Protein AF-A0A845FM90-F1 (afdb_monomer)

Solvent-accessible surface area (backbone atoms only — not comparable to full-atom values): 16812 Å² total; per-residue (Å²): 136,86,80,82,78,51,73,69,57,53,51,55,53,51,56,54,51,55,69,66,65,76,74,72,81,74,82,78,76,82,83,81,84,78,81,92,78,88,85,82,91,75,97,74,80,83,82,80,84,77,82,78,76,82,80,79,79,78,80,82,83,70,91,74,82,87,82,85,84,80,86,84,86,78,86,89,83,80,86,82,85,88,81,86,79,87,79,88,82,79,94,80,88,83,80,91,79,91,80,79,95,75,87,81,81,83,74,81,79,72,80,72,72,82,74,67,76,79,58,78,72,67,52,51,44,70,52,45,53,29,40,36,34,33,52,27,82,40,71,66,59,45,49,55,53,40,45,73,73,72,40,43,73,78,47,64,59,49,44,80,76,34,68,66,52,36,47,26,54,53,38,37,36,79,71,67,48,68,60,58,56,96,75,20,36,67,41,38,33,37,30,46,33,72,65,27,30,72,61,53,41,69,40,89,50,31,45,34,39,35,29,43,68,53,49,50,55,54,49,62,69,47,67,82,49,59,73,65,62,32,54,53,50,28,35,57,54,47,73,74,51,64,62,56,81,74,71,79,76,73,75,74,86,129

Structure (mmCIF, N/CA/C/O backbone):
data_AF-A0A845FM90-F1
#
_entry.id   AF-A0A845FM90-F1
#
loop_
_atom_site.group_PDB
_atom_site.id
_atom_site.type_symbol
_atom_site.label_atom_id
_atom_site.label_alt_id
_atom_site.label_comp_id
_atom_site.label_asym_id
_atom_site.label_entity_id
_atom_site.label_seq_id
_atom_site.pdbx_PDB_ins_code
_atom_site.Cartn_x
_atom_site.Cartn_y
_atom_site.Cartn_z
_atom_site.occupancy
_atom_site.B_iso_or_equiv
_atom_site.auth_seq_id
_atom_site.auth_comp_id
_atom_site.auth_asym_id
_atom_site.auth_atom_id
_atom_site.pdbx_PDB_model_num
ATOM 1 N N . MET A 1 1 ? -8.559 40.260 -22.691 1.00 55.31 1 MET A N 1
ATOM 2 C CA . MET A 1 1 ? -9.208 39.611 -23.849 1.00 55.31 1 MET A CA 1
ATOM 3 C C . MET A 1 1 ? -9.866 38.334 -23.362 1.00 55.31 1 MET A C 1
ATOM 5 O O . MET A 1 1 ? -9.159 37.377 -23.071 1.00 55.31 1 MET A O 1
ATOM 9 N N . SER A 1 2 ? -11.185 38.345 -23.186 1.00 66.69 2 SER A N 1
ATOM 10 C CA . SER A 1 2 ? -11.939 37.166 -22.747 1.00 66.69 2 SER A CA 1
ATOM 11 C C . SER A 1 2 ? -12.183 36.267 -23.955 1.00 66.69 2 SER A C 1
ATOM 13 O O . SER A 1 2 ? -12.758 36.715 -24.945 1.00 66.69 2 SER A O 1
ATOM 15 N N . LYS A 1 3 ? -11.692 35.027 -23.915 1.00 81.12 3 LYS A N 1
ATOM 16 C CA . LYS A 1 3 ? -12.009 34.031 -24.942 1.00 81.12 3 LYS A CA 1
ATOM 17 C C . LYS A 1 3 ? -13.413 33.504 -24.662 1.00 81.12 3 LYS A C 1
ATOM 19 O O . LYS A 1 3 ? -13.667 33.017 -23.565 1.00 81.12 3 LYS A O 1
ATOM 24 N N . ASN A 1 4 ? -14.306 33.625 -25.639 1.00 87.56 4 ASN A N 1
ATOM 25 C CA . ASN A 1 4 ? -15.617 32.994 -25.565 1.00 87.56 4 ASN A CA 1
ATOM 26 C C . ASN A 1 4 ? -15.433 31.478 -25.679 1.00 87.56 4 ASN A C 1
ATOM 28 O O . ASN A 1 4 ? -14.754 31.010 -26.594 1.00 87.56 4 ASN A O 1
ATOM 32 N N . LEU A 1 5 ? -16.007 30.743 -24.728 1.00 93.00 5 LEU A N 1
ATOM 33 C CA . LEU A 1 5 ? -16.016 29.283 -24.731 1.00 93.00 5 LEU A CA 1
ATOM 34 C C . LEU A 1 5 ? -16.856 28.770 -25.903 1.00 93.00 5 LEU A C 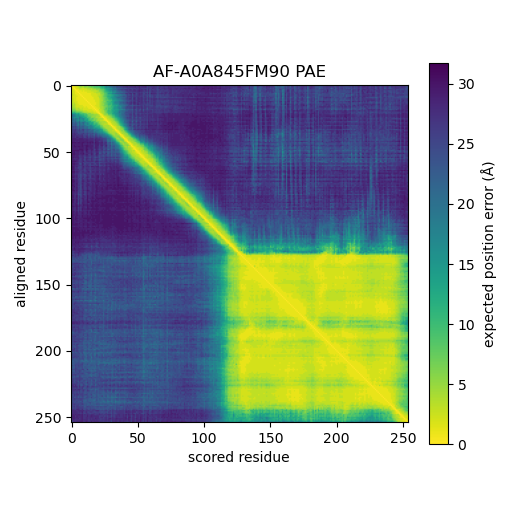1
ATOM 36 O O . LEU A 1 5 ? -17.867 29.368 -26.278 1.00 93.00 5 LEU A O 1
ATOM 40 N N . SER A 1 6 ? -16.430 27.651 -26.474 1.00 94.38 6 SER A N 1
ATOM 41 C CA . SER A 1 6 ? -17.192 26.934 -27.492 1.00 94.38 6 SER A CA 1
ATOM 42 C C . SER A 1 6 ? -18.411 26.231 -26.881 1.00 94.38 6 SER A C 1
ATOM 44 O O . SER A 1 6 ? -18.421 25.865 -25.705 1.00 94.38 6 SER A O 1
ATOM 46 N N . GLN A 1 7 ? -19.443 25.983 -27.693 1.00 91.88 7 GLN A N 1
ATOM 47 C CA . GLN A 1 7 ? -20.661 25.289 -27.250 1.00 91.88 7 GLN A CA 1
ATOM 48 C C .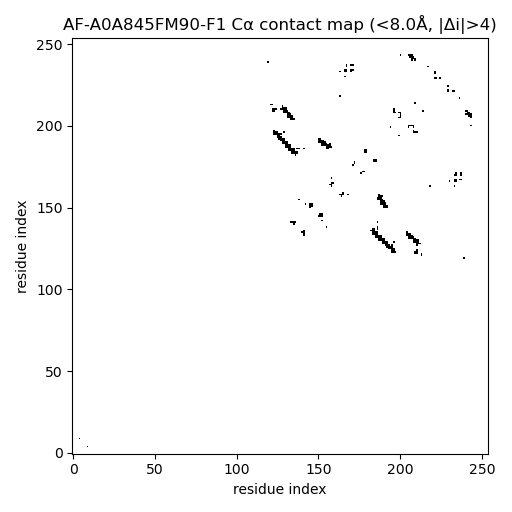 GLN A 1 7 ? -20.366 23.890 -26.674 1.00 91.88 7 GLN A C 1
ATOM 50 O O . GLN A 1 7 ? -21.030 23.445 -25.741 1.00 91.88 7 GLN A O 1
ATOM 55 N N . SER A 1 8 ? -19.343 23.208 -27.198 1.00 89.62 8 SER A N 1
ATOM 56 C CA . SER A 1 8 ? -18.878 21.918 -26.680 1.00 89.62 8 SER A CA 1
ATOM 57 C C . SER A 1 8 ? -18.283 22.025 -25.277 1.00 89.62 8 SER A C 1
ATOM 59 O O . SER A 1 8 ? -18.546 21.164 -24.446 1.00 89.62 8 SER A O 1
ATOM 61 N N . GLU A 1 9 ? -17.524 23.084 -24.985 1.00 92.38 9 GLU A N 1
ATOM 62 C CA . GLU A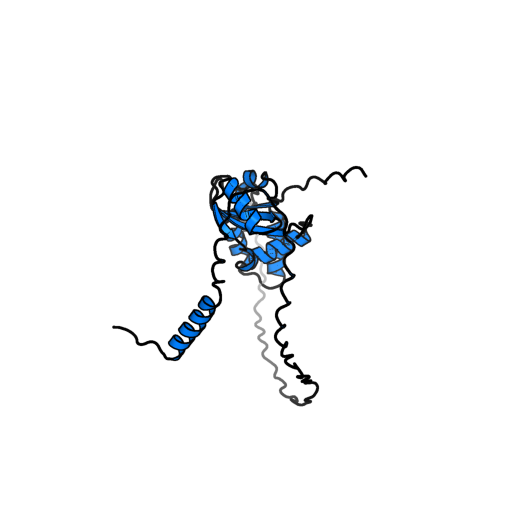 1 9 ? -16.959 23.303 -23.647 1.00 92.38 9 GLU A CA 1
ATOM 63 C C . GLU A 1 9 ? -18.054 23.651 -22.634 1.00 92.38 9 GLU A C 1
ATOM 65 O O . GLU A 1 9 ? -18.014 23.171 -21.503 1.00 92.38 9 GLU A O 1
ATOM 70 N N . LEU A 1 10 ? -19.073 24.410 -23.052 1.00 94.44 10 LEU A N 1
ATOM 71 C CA . LEU A 1 10 ? -20.242 24.687 -22.213 1.00 94.44 10 LEU A CA 1
ATOM 72 C C . LEU A 1 10 ? -21.012 23.408 -21.857 1.00 94.44 10 LEU A C 1
ATOM 74 O O . LEU A 1 10 ? -21.367 23.225 -20.695 1.00 94.44 10 LEU A O 1
ATOM 78 N N . ASN A 1 11 ? -21.206 22.490 -22.809 1.00 89.69 11 ASN A N 1
ATOM 79 C CA . ASN A 1 11 ? -21.887 21.221 -22.534 1.00 89.69 11 ASN A CA 1
ATOM 80 C C . ASN A 1 11 ? -21.096 20.324 -21.568 1.00 89.69 11 ASN A C 1
ATOM 82 O O . ASN A 1 11 ? -21.686 19.747 -20.660 1.00 89.69 11 ASN A O 1
ATOM 86 N N . VAL A 1 12 ? -19.767 20.252 -21.702 1.00 90.75 12 VAL A N 1
ATOM 87 C CA . VAL A 1 12 ? -18.920 19.476 -20.775 1.00 90.75 12 VAL A CA 1
ATOM 88 C C . VAL A 1 12 ? -18.964 20.060 -19.361 1.00 90.75 12 VAL A C 1
ATOM 90 O O . VAL A 1 12 ? -18.966 19.319 -18.378 1.00 90.75 12 VAL A O 1
ATOM 93 N N . LEU A 1 13 ? -19.021 21.386 -19.227 1.00 92.88 13 LEU A N 1
ATOM 94 C CA . LEU A 1 13 ? -19.172 22.025 -17.919 1.00 92.88 13 LEU A CA 1
ATOM 95 C C . LEU A 1 13 ? -20.550 21.746 -17.302 1.00 92.88 13 LEU A C 1
ATOM 97 O O . LEU A 1 13 ? -20.625 21.506 -16.099 1.00 92.88 13 LEU A O 1
ATOM 101 N N . GLN A 1 14 ? -21.612 21.710 -18.112 1.00 90.38 14 GLN A N 1
ATOM 102 C CA . GLN A 1 14 ? -22.970 21.384 -17.664 1.00 90.38 14 GLN A CA 1
ATOM 103 C C . GLN A 1 14 ? -23.076 19.934 -17.159 1.00 90.38 14 GLN A C 1
ATOM 105 O O . GLN A 1 14 ? -23.593 19.705 -16.067 1.00 90.38 14 GLN A O 1
ATOM 110 N N . GLU A 1 15 ? -22.537 18.963 -17.906 1.00 88.25 15 GLU A N 1
ATOM 111 C CA . GLU A 1 15 ? -22.569 17.543 -17.520 1.00 88.25 15 GLU A CA 1
ATOM 112 C C . GLU A 1 15 ? -21.778 17.270 -16.234 1.00 88.25 15 GLU A C 1
ATOM 114 O O . GLU A 1 15 ? -22.208 16.483 -15.390 1.00 88.25 15 GLU A O 1
ATOM 119 N N . ASN A 1 16 ? -20.650 17.960 -16.038 1.00 85.50 16 ASN A N 1
ATOM 120 C CA . ASN A 1 16 ? -19.904 17.861 -14.787 1.00 85.50 16 ASN A CA 1
ATOM 121 C C . ASN A 1 16 ? -20.679 18.471 -13.613 1.00 85.50 16 ASN A C 1
ATOM 123 O O . ASN A 1 16 ? -20.635 17.918 -12.518 1.00 85.50 16 ASN A O 1
ATOM 127 N N . LEU A 1 17 ? -21.413 19.570 -13.823 1.00 86.31 17 LEU A N 1
ATOM 128 C CA . LEU A 1 17 ? -22.204 20.198 -12.763 1.00 86.31 17 LEU A CA 1
ATOM 129 C C . LEU A 1 17 ? -23.324 19.273 -12.253 1.00 86.31 17 LEU A C 1
ATOM 131 O O . LEU A 1 17 ? -23.535 19.176 -11.043 1.00 86.31 17 LEU A O 1
ATOM 135 N N . ASP A 1 18 ? -23.994 18.553 -13.157 1.00 76.31 18 ASP A N 1
ATOM 136 C CA . ASP A 1 18 ? -25.041 17.587 -12.796 1.00 76.31 18 ASP A CA 1
ATOM 137 C C . ASP A 1 18 ? -24.483 16.356 -12.068 1.00 76.31 18 ASP A C 1
ATOM 139 O O . ASP A 1 18 ? -25.140 15.801 -11.184 1.00 76.31 18 ASP A O 1
ATOM 143 N N . LEU A 1 19 ? -23.237 15.965 -12.357 1.00 78.25 19 LEU A N 1
ATOM 144 C CA . LEU A 1 19 ? -22.571 14.873 -11.646 1.00 78.25 19 LEU A CA 1
ATOM 145 C C . LEU A 1 19 ? -22.312 15.200 -10.164 1.00 78.25 19 LEU A C 1
ATOM 147 O O . LEU A 1 19 ? -22.296 14.293 -9.331 1.00 78.25 19 LEU A O 1
ATOM 151 N N . PHE A 1 20 ? -22.136 16.483 -9.824 1.00 71.06 20 PHE A N 1
ATOM 152 C CA . PHE A 1 20 ? -21.918 16.940 -8.446 1.00 71.06 20 PHE A CA 1
ATOM 153 C C . PHE A 1 20 ? -23.203 17.380 -7.724 1.00 71.06 20 PHE A C 1
ATOM 155 O O . PHE A 1 20 ? -23.193 17.475 -6.497 1.00 71.06 20 PHE A O 1
ATOM 162 N N . SER A 1 21 ? -24.317 17.610 -8.430 1.00 62.84 21 SER A N 1
ATOM 163 C CA . SER A 1 21 ? -25.588 18.023 -7.806 1.00 62.84 21 SER A CA 1
ATOM 164 C C . SER A 1 21 ? -26.428 16.849 -7.275 1.00 62.84 21 SER A C 1
ATOM 166 O O . SER A 1 21 ? -27.296 17.040 -6.423 1.00 62.84 21 SER A O 1
ATOM 168 N N . ALA A 1 22 ? -26.144 15.617 -7.710 1.00 57.94 22 ALA A N 1
ATOM 169 C CA . ALA A 1 22 ? -26.959 14.439 -7.403 1.00 57.94 22 ALA A CA 1
ATOM 170 C C . ALA A 1 22 ? -26.746 13.812 -6.005 1.00 57.94 22 ALA A C 1
ATOM 172 O O . ALA A 1 22 ? -27.374 12.798 -5.697 1.00 57.94 22 ALA A O 1
ATOM 173 N N . ALA A 1 23 ? -25.891 14.367 -5.139 1.00 56.03 23 ALA A N 1
ATOM 174 C CA . ALA A 1 23 ? -25.538 13.721 -3.870 1.00 56.03 23 ALA A CA 1
ATOM 175 C C . ALA A 1 23 ? -25.447 14.688 -2.679 1.00 56.03 23 ALA A C 1
ATOM 177 O O . ALA A 1 23 ? -24.414 14.797 -2.025 1.00 56.03 23 ALA A O 1
ATOM 178 N N . ALA A 1 24 ? -26.560 15.333 -2.338 1.00 52.59 24 ALA A N 1
ATOM 179 C CA . ALA A 1 24 ? -26.796 15.772 -0.967 1.00 52.59 24 ALA A CA 1
ATOM 180 C C . ALA A 1 24 ? -28.066 15.074 -0.451 1.00 52.59 24 ALA A C 1
ATOM 182 O O . ALA A 1 24 ? -29.173 15.528 -0.752 1.00 52.59 24 ALA A O 1
ATOM 183 N N . PRO A 1 25 ? -27.960 13.943 0.277 1.00 59.53 25 PRO A N 1
ATOM 184 C CA . PRO A 1 25 ? -29.097 13.444 1.037 1.00 59.53 25 PRO A CA 1
ATOM 185 C C . PRO A 1 25 ? -29.533 14.544 2.008 1.00 59.53 25 PRO A C 1
ATOM 187 O O . PRO A 1 25 ? -28.712 15.100 2.739 1.00 59.53 25 PRO A O 1
ATOM 190 N N . ALA A 1 26 ? -30.819 14.893 1.959 1.00 64.88 26 ALA A N 1
ATOM 191 C CA . ALA A 1 26 ? -31.411 15.903 2.822 1.00 64.88 26 ALA A CA 1
ATOM 192 C C . ALA A 1 26 ? -31.034 15.631 4.293 1.00 64.88 26 ALA A C 1
ATOM 194 O O . ALA A 1 26 ? -31.125 14.477 4.726 1.00 64.88 26 ALA A O 1
ATOM 195 N N . PRO A 1 27 ? -30.611 16.650 5.065 1.00 59.31 27 PRO A N 1
ATOM 196 C CA . PRO A 1 27 ? -30.295 16.465 6.472 1.00 59.31 27 PRO A CA 1
ATOM 197 C C . PRO A 1 27 ? -31.545 15.957 7.194 1.00 59.31 27 PRO A C 1
ATOM 199 O O . PRO A 1 27 ? -32.598 16.597 7.171 1.00 59.31 27 PRO A O 1
ATOM 202 N N . ALA A 1 28 ? -31.428 14.775 7.799 1.00 59.84 28 ALA A N 1
ATOM 203 C CA . ALA A 1 28 ? -32.447 14.237 8.681 1.00 59.84 28 ALA A CA 1
ATOM 204 C C . ALA A 1 28 ? -32.695 15.247 9.810 1.00 59.84 28 ALA A C 1
ATOM 206 O O . ALA A 1 28 ? -31.757 15.717 10.458 1.00 59.84 28 ALA A O 1
ATOM 207 N N . ALA A 1 29 ? -33.962 15.613 9.988 1.00 64.25 29 ALA A N 1
ATOM 208 C CA . ALA A 1 29 ? -34.402 16.526 11.028 1.00 64.25 29 ALA A CA 1
ATOM 209 C C . ALA A 1 29 ? -33.958 16.021 12.418 1.00 64.25 29 ALA A C 1
ATOM 211 O O . ALA A 1 29 ? -34.007 14.814 12.662 1.00 64.25 29 ALA A O 1
ATOM 212 N N . PRO A 1 30 ? -33.538 16.911 13.333 1.00 59.53 30 PRO A N 1
ATOM 213 C CA . PRO A 1 30 ? -33.128 16.514 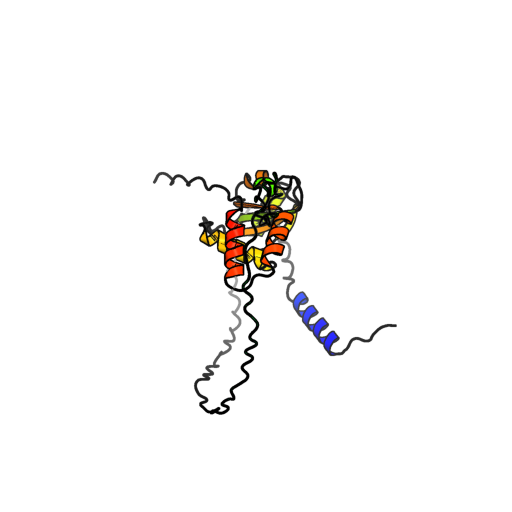14.672 1.00 59.53 30 PRO A CA 1
ATOM 214 C C . PRO A 1 30 ? -34.333 15.995 15.471 1.00 59.53 30 PRO A C 1
ATOM 216 O O . PRO A 1 30 ? -35.286 16.732 15.725 1.00 59.53 30 PRO A O 1
ATOM 219 N N . GLU A 1 31 ? -34.273 14.727 15.886 1.00 56.56 31 GLU A N 1
ATOM 220 C CA . GLU A 1 31 ? -35.161 14.157 16.901 1.00 56.56 31 GLU A CA 1
ATOM 221 C C . GLU A 1 31 ? -34.963 14.909 18.224 1.00 56.56 31 GLU A C 1
ATOM 223 O O . GLU A 1 31 ? -33.933 14.806 18.893 1.00 56.56 31 GLU A O 1
ATOM 228 N N . GLN A 1 32 ? -35.969 15.698 18.594 1.00 52.41 32 GLN A N 1
ATOM 229 C CA . GLN A 1 32 ? -36.075 16.307 19.912 1.00 52.41 32 GLN A CA 1
ATOM 230 C C . GLN A 1 32 ? -36.346 15.211 20.947 1.00 52.41 32 GLN A C 1
ATOM 232 O O . GLN A 1 32 ? -37.419 14.611 20.985 1.00 52.41 32 GLN A O 1
ATOM 237 N N . LYS A 1 33 ? -35.354 14.965 21.803 1.00 53.75 33 LYS A N 1
ATOM 238 C CA . LYS A 1 33 ? -35.453 14.091 22.972 1.00 53.75 33 LYS A CA 1
ATOM 239 C C . LYS A 1 33 ? -36.255 14.814 24.062 1.00 53.75 33 LYS A C 1
ATOM 241 O O . LYS A 1 33 ? -35.755 15.760 24.667 1.00 53.75 33 LYS A O 1
ATOM 246 N N . ALA A 1 34 ? -37.501 14.398 24.281 1.00 52.34 34 ALA A N 1
ATOM 247 C CA . ALA A 1 34 ? -38.313 14.848 25.411 1.00 52.34 34 ALA A CA 1
ATOM 248 C C . ALA A 1 34 ? -37.888 14.122 26.709 1.00 52.34 34 ALA A C 1
ATOM 250 O O . ALA A 1 34 ? -37.490 12.956 26.635 1.00 52.34 34 ALA A O 1
ATOM 251 N N . PRO A 1 35 ? -37.939 14.786 27.880 1.00 61.62 35 PRO A N 1
ATOM 252 C CA . PRO A 1 35 ? -37.604 14.183 29.165 1.00 61.62 35 PRO A CA 1
ATOM 253 C C . PRO A 1 35 ? -38.768 13.372 29.750 1.00 61.62 35 PRO A C 1
ATOM 255 O O . PRO A 1 35 ? -39.940 13.673 29.525 1.00 61.62 35 PRO A O 1
ATOM 258 N N . ASP A 1 36 ? -38.396 12.361 30.533 1.00 58.69 36 ASP A N 1
ATOM 259 C CA . ASP A 1 36 ? -39.267 11.435 31.248 1.00 58.69 36 ASP A CA 1
ATOM 260 C C . ASP A 1 36 ? -40.344 12.136 32.085 1.00 58.69 36 ASP A C 1
ATOM 262 O O . ASP A 1 36 ? -40.067 13.010 32.909 1.00 58.69 36 ASP A O 1
ATOM 266 N N . THR A 1 37 ? -41.591 11.687 31.953 1.00 44.84 37 THR A N 1
ATOM 267 C CA . THR A 1 37 ? -42.568 11.788 33.041 1.00 44.84 37 THR A CA 1
ATOM 268 C C . THR A 1 37 ? -43.516 10.600 32.991 1.00 44.84 37 THR A C 1
ATOM 270 O O . THR A 1 37 ? -44.035 10.220 31.945 1.00 44.84 37 THR A O 1
ATOM 273 N N . ALA A 1 38 ? -43.667 9.974 34.151 1.00 47.75 38 ALA A N 1
ATOM 274 C CA . ALA A 1 38 ? -44.421 8.759 34.370 1.00 47.75 38 ALA A CA 1
ATOM 275 C C . ALA A 1 38 ? -45.943 8.952 34.251 1.00 47.75 38 ALA A C 1
ATOM 277 O O . ALA A 1 38 ? -46.468 10.035 34.497 1.00 47.75 38 ALA A O 1
ATOM 278 N N . ALA A 1 39 ? -46.599 7.802 34.061 1.00 48.94 39 ALA A N 1
ATOM 279 C CA . ALA A 1 39 ? -47.966 7.446 34.443 1.00 48.94 39 ALA A CA 1
ATOM 280 C C . ALA A 1 39 ? -49.045 7.391 33.346 1.00 48.94 39 ALA A C 1
ATOM 282 O O . ALA A 1 39 ? -49.203 8.274 32.516 1.00 48.94 39 ALA A O 1
ATOM 283 N N . ALA A 1 40 ? -49.853 6.340 33.522 1.00 44.56 40 ALA A N 1
ATOM 284 C CA . ALA A 1 40 ? -51.219 6.123 33.061 1.00 44.56 40 ALA A CA 1
ATOM 285 C C . ALA A 1 40 ? -51.438 5.584 31.636 1.00 44.56 40 ALA A C 1
ATOM 287 O O . ALA A 1 40 ? -51.231 6.228 30.616 1.00 44.56 40 ALA A O 1
ATOM 288 N N . ALA A 1 41 ? -51.932 4.346 31.651 1.00 53.19 41 ALA A N 1
ATOM 289 C CA . ALA A 1 41 ? -52.630 3.624 30.607 1.00 53.19 41 ALA A CA 1
ATOM 290 C C . ALA A 1 41 ? -53.583 4.475 29.756 1.00 53.19 41 ALA A C 1
ATOM 292 O O . ALA A 1 41 ? -54.478 5.105 30.304 1.00 53.19 41 ALA A O 1
ATOM 293 N N . GLU A 1 42 ? -53.519 4.301 28.435 1.00 44.94 42 GLU A N 1
ATOM 294 C CA . GLU A 1 42 ? -54.722 4.199 27.608 1.00 44.94 42 GLU A CA 1
ATOM 295 C C . GLU A 1 42 ? -54.406 3.480 26.289 1.00 44.94 42 GLU A C 1
ATOM 297 O O . GLU A 1 42 ? -53.431 3.774 25.599 1.00 44.94 42 GLU A O 1
ATOM 302 N N . ARG A 1 43 ? -55.227 2.478 25.959 1.00 54.38 43 ARG A N 1
ATOM 303 C CA . ARG A 1 43 ? -55.237 1.799 24.661 1.00 54.38 43 ARG A CA 1
ATOM 304 C C . ARG A 1 43 ? -55.653 2.811 23.592 1.00 54.38 43 ARG A C 1
ATOM 306 O O . ARG A 1 43 ? -56.816 3.194 23.559 1.00 54.38 43 ARG A O 1
ATOM 313 N N . ALA A 1 44 ? -54.753 3.154 22.678 1.00 46.72 44 ALA A N 1
ATOM 314 C CA . ALA A 1 44 ? -55.090 3.890 21.464 1.00 46.72 44 ALA A CA 1
ATOM 315 C C . ALA A 1 44 ? -54.608 3.131 20.221 1.00 46.72 44 ALA A C 1
ATOM 317 O O . ALA A 1 44 ? -53.589 2.443 20.232 1.00 46.72 44 ALA A O 1
ATOM 318 N N . ALA A 1 45 ? -55.440 3.208 19.189 1.00 55.97 45 ALA A N 1
ATOM 319 C CA . ALA A 1 45 ? -55.518 2.325 18.041 1.00 55.97 45 ALA A CA 1
ATOM 320 C C . ALA A 1 45 ? -54.259 2.281 17.160 1.00 55.97 45 ALA A C 1
ATOM 322 O O . ALA A 1 45 ? -53.538 3.262 16.992 1.00 55.97 45 ALA A O 1
ATOM 323 N N . ALA A 1 46 ? -54.056 1.109 16.554 1.00 61.16 46 ALA A N 1
ATOM 324 C CA . ALA A 1 46 ? -53.032 0.848 15.557 1.00 61.16 46 ALA A CA 1
ATOM 325 C C . ALA A 1 46 ? -53.163 1.809 14.356 1.00 61.16 46 ALA A C 1
ATOM 327 O O . ALA A 1 46 ? -54.260 1.936 13.806 1.00 61.16 46 ALA A O 1
ATOM 328 N N . PRO A 1 47 ? -52.074 2.463 13.916 1.00 59.84 47 PRO A N 1
ATOM 329 C CA . PRO A 1 47 ? -52.101 3.289 12.718 1.00 59.84 47 PRO A CA 1
ATOM 330 C C . PRO A 1 47 ? -52.213 2.414 11.463 1.00 59.84 47 PRO A C 1
ATOM 332 O O . PRO A 1 47 ? -51.462 1.453 11.280 1.00 59.84 47 PRO A O 1
ATOM 335 N N . GLU A 1 48 ? -53.163 2.767 10.598 1.00 63.28 48 GLU A N 1
ATOM 336 C CA . GLU A 1 48 ? -53.412 2.103 9.320 1.00 63.28 48 GLU A CA 1
ATOM 337 C C . GLU A 1 48 ? -52.153 2.061 8.429 1.00 63.28 48 GLU A C 1
ATOM 339 O O . GLU A 1 48 ? -51.420 3.053 8.310 1.00 63.28 48 GLU A O 1
ATOM 344 N N . PRO A 1 49 ? -51.895 0.928 7.750 1.00 65.50 49 PRO A N 1
ATOM 345 C CA . PRO A 1 49 ? -50.789 0.809 6.814 1.00 65.50 49 PRO A CA 1
ATOM 346 C C . PRO A 1 49 ? -51.035 1.682 5.577 1.00 65.50 49 PRO A C 1
ATOM 348 O O . PRO A 1 49 ? -51.992 1.489 4.828 1.00 65.50 49 PRO A O 1
ATOM 351 N N . LYS A 1 50 ? -50.122 2.627 5.326 1.00 70.94 50 LYS A N 1
ATOM 352 C CA . LYS A 1 50 ? -50.124 3.460 4.115 1.00 70.94 50 LYS A CA 1
ATOM 353 C C . LYS A 1 50 ? -50.102 2.581 2.848 1.00 70.94 50 LYS A C 1
ATOM 355 O O . LYS A 1 50 ? -49.302 1.641 2.781 1.00 70.94 50 LYS A O 1
ATOM 360 N N . PRO A 1 51 ? -50.903 2.902 1.814 1.00 64.00 51 PRO A N 1
ATOM 361 C CA . PRO A 1 51 ? -50.939 2.140 0.573 1.00 64.00 51 PRO A CA 1
ATOM 362 C C . PRO A 1 51 ? -49.588 2.212 -0.148 1.00 64.00 51 PRO A C 1
ATOM 364 O O . PRO A 1 51 ? -49.083 3.287 -0.485 1.00 64.00 51 PRO A O 1
ATOM 367 N N . ARG A 1 52 ? -48.993 1.037 -0.380 1.00 58.66 52 ARG A N 1
ATOM 368 C CA . ARG A 1 52 ? -47.784 0.875 -1.193 1.00 58.66 52 ARG A CA 1
ATOM 369 C C . ARG A 1 52 ? -48.081 1.351 -2.613 1.00 58.66 52 ARG A C 1
ATOM 371 O O . ARG A 1 52 ? -48.998 0.852 -3.260 1.00 58.66 52 ARG A O 1
ATOM 378 N N . ARG A 1 53 ? -47.293 2.313 -3.099 1.00 63.69 53 ARG A N 1
ATOM 379 C CA . ARG A 1 53 ? -47.331 2.734 -4.504 1.00 63.69 53 ARG A CA 1
ATOM 380 C C . ARG A 1 53 ? -47.015 1.534 -5.410 1.00 63.69 53 ARG A C 1
ATOM 382 O O . ARG A 1 53 ? -46.123 0.754 -5.068 1.00 63.69 53 ARG A O 1
ATOM 389 N N . PRO A 1 54 ? -47.710 1.386 -6.549 1.00 58.50 54 PRO A N 1
ATOM 390 C CA . PRO A 1 54 ? -47.458 0.299 -7.482 1.00 58.50 54 PRO A CA 1
ATOM 391 C C . PRO A 1 54 ? -46.033 0.400 -8.031 1.00 58.50 54 PRO A C 1
ATOM 393 O O . PRO A 1 54 ? -45.616 1.428 -8.565 1.00 58.50 54 PRO A O 1
ATOM 396 N N . ILE A 1 55 ? -45.285 -0.691 -7.877 1.00 64.19 55 ILE A N 1
ATOM 397 C CA . ILE A 1 55 ? -44.001 -0.900 -8.536 1.00 64.19 55 ILE A CA 1
ATOM 398 C C . ILE A 1 55 ? -44.304 -1.029 -10.029 1.00 64.19 55 ILE A C 1
ATOM 400 O O . ILE A 1 55 ? -44.861 -2.031 -10.472 1.00 64.19 55 ILE A O 1
ATOM 404 N N . ILE A 1 56 ? -43.955 -0.002 -10.802 1.00 60.53 56 ILE A N 1
ATOM 405 C CA . ILE A 1 56 ? -43.934 -0.081 -12.262 1.00 60.53 56 ILE A CA 1
ATOM 406 C C . ILE A 1 56 ? -42.784 -1.024 -12.620 1.00 60.53 56 ILE A C 1
ATOM 408 O O . ILE A 1 56 ? -41.617 -0.627 -12.651 1.00 60.53 56 ILE A O 1
ATOM 412 N N . GLN A 1 57 ? -43.113 -2.296 -12.847 1.00 51.66 57 GLN A N 1
ATOM 413 C CA . GLN A 1 57 ? -42.219 -3.247 -13.492 1.00 51.66 57 GLN A CA 1
ATOM 414 C C . GLN A 1 57 ? -41.961 -2.740 -14.914 1.00 51.66 57 GLN A C 1
ATOM 416 O O . GLN A 1 57 ? -42.796 -2.867 -15.804 1.00 51.66 57 GLN A O 1
ATOM 421 N N . ARG A 1 58 ? -40.804 -2.107 -15.130 1.00 49.59 58 ARG A N 1
ATOM 422 C CA . ARG A 1 58 ? -40.279 -1.919 -16.482 1.00 49.59 58 ARG A CA 1
ATOM 423 C C . ARG A 1 58 ? -39.789 -3.274 -16.971 1.00 49.59 58 ARG A C 1
ATOM 425 O O . ARG A 1 58 ? -38.695 -3.702 -16.605 1.00 49.59 58 ARG A O 1
ATOM 432 N N . ASP A 1 59 ? -40.608 -3.905 -17.804 1.00 47.31 59 ASP A N 1
ATOM 433 C CA . ASP A 1 59 ? -40.218 -4.994 -18.691 1.00 47.31 59 ASP A CA 1
ATOM 434 C C . ASP A 1 59 ? -38.928 -4.622 -19.430 1.00 47.31 59 ASP A C 1
ATOM 436 O O . ASP A 1 59 ? -38.915 -3.808 -20.355 1.00 47.31 59 ASP A O 1
ATOM 440 N N . LYS A 1 60 ? -37.811 -5.235 -19.031 1.00 53.88 60 LYS A N 1
ATOM 441 C CA . LYS A 1 60 ? -36.598 -5.299 -19.852 1.00 53.88 60 LYS A CA 1
ATOM 442 C C . LYS A 1 60 ? -36.686 -6.516 -20.767 1.00 53.88 60 LYS A C 1
ATOM 444 O O . LYS A 1 60 ? -35.830 -7.395 -20.759 1.00 53.88 60 LYS A O 1
ATOM 449 N N . SER A 1 61 ? -37.709 -6.518 -21.611 1.00 54.75 61 SER A N 1
ATOM 450 C CA . SER A 1 61 ? -37.785 -7.356 -22.801 1.00 54.75 61 SER A CA 1
ATOM 451 C C . SER A 1 61 ? -36.891 -6.745 -23.878 1.00 54.75 61 SER A C 1
ATOM 453 O O . SER A 1 61 ? -37.353 -6.054 -24.781 1.00 54.75 61 SER A O 1
ATOM 455 N N . ARG A 1 62 ? -35.576 -6.965 -23.784 1.00 49.31 62 ARG A N 1
ATOM 456 C CA . ARG A 1 62 ? -34.686 -6.814 -24.944 1.00 49.31 62 ARG A CA 1
ATOM 457 C C . ARG A 1 62 ? -33.664 -7.940 -24.980 1.00 49.31 62 ARG A C 1
ATOM 459 O O . ARG A 1 62 ? -32.462 -7.742 -24.858 1.00 49.31 62 ARG A O 1
ATOM 466 N N . SER A 1 63 ? -34.206 -9.137 -25.187 1.00 53.19 63 SER A N 1
ATOM 467 C CA . SER A 1 63 ? -33.530 -10.221 -25.892 1.00 53.19 63 SER A CA 1
ATOM 468 C C . SER A 1 63 ? -33.191 -9.729 -27.303 1.00 53.19 63 SER A C 1
ATOM 470 O O . SER A 1 63 ? -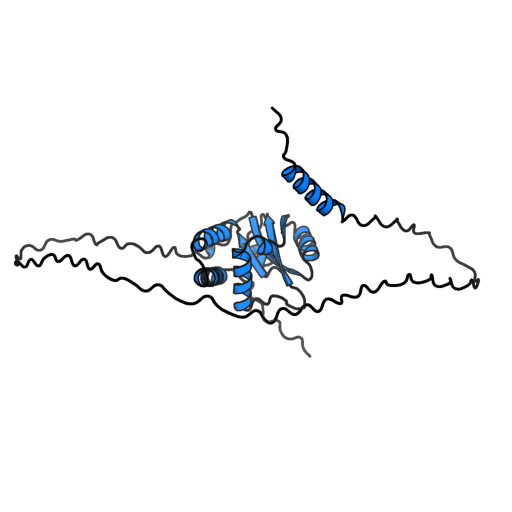34.024 -9.762 -28.206 1.00 53.19 63 SER A O 1
ATOM 472 N N . GLY A 1 64 ? -31.976 -9.217 -27.471 1.00 44.84 64 GLY A N 1
ATOM 473 C CA . GLY A 1 64 ? -31.358 -8.963 -28.765 1.00 44.84 64 GLY A CA 1
ATOM 474 C C . GLY A 1 64 ? -30.138 -9.858 -28.895 1.00 44.84 64 GLY A C 1
ATOM 475 O O . GLY A 1 64 ? -29.063 -9.505 -28.429 1.00 44.84 64 GLY A O 1
ATOM 476 N N . ASN A 1 65 ? -30.333 -11.027 -29.495 1.00 49.81 65 ASN A N 1
ATOM 477 C CA . ASN A 1 65 ? -29.279 -11.891 -30.014 1.00 49.81 65 ASN A CA 1
ATOM 478 C C . ASN A 1 65 ? -28.588 -11.171 -31.190 1.00 49.81 65 ASN A C 1
ATOM 480 O O . ASN A 1 65 ? -29.296 -10.783 -32.120 1.00 49.81 65 ASN A O 1
ATOM 484 N N . PRO 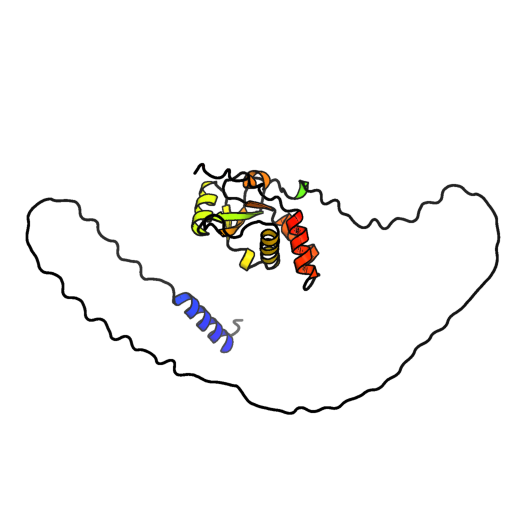A 1 66 ? -27.247 -11.081 -31.246 1.00 52.00 66 PRO A N 1
ATOM 485 C CA . PRO A 1 66 ? -26.555 -10.959 -32.516 1.00 52.00 66 PRO A CA 1
ATOM 486 C C . PRO A 1 66 ? -25.611 -12.153 -32.671 1.00 52.00 66 PRO A C 1
ATOM 488 O O . PRO A 1 66 ? -24.389 -12.038 -32.616 1.00 52.00 66 PRO A O 1
ATOM 491 N N . ARG A 1 67 ? -26.195 -13.336 -32.872 1.00 50.34 67 ARG A N 1
ATOM 492 C CA . ARG A 1 67 ? -25.529 -14.377 -33.652 1.00 50.34 67 ARG A CA 1
ATOM 493 C C . ARG A 1 67 ? -25.985 -14.203 -35.098 1.00 50.34 67 ARG A C 1
ATOM 495 O O . ARG A 1 67 ? -27.182 -14.201 -35.349 1.00 50.34 67 ARG A O 1
ATOM 502 N N . GLN A 1 68 ? -24.999 -14.174 -35.994 1.00 47.03 68 GLN A N 1
ATOM 503 C CA . GLN A 1 68 ? -25.079 -14.304 -37.457 1.00 47.03 68 GLN A CA 1
ATOM 504 C C . GLN A 1 68 ? -25.110 -13.001 -38.276 1.00 47.03 68 GLN A C 1
ATOM 506 O O . GLN A 1 68 ? -26.156 -12.473 -38.627 1.00 47.03 68 GLN A O 1
ATOM 511 N N . ALA A 1 69 ? -23.911 -12.574 -38.677 1.00 48.50 69 ALA A N 1
ATOM 512 C CA . ALA A 1 69 ? -23.597 -12.215 -40.062 1.00 48.50 69 ALA A CA 1
ATOM 513 C C . ALA A 1 69 ? -22.120 -12.603 -40.291 1.00 48.50 69 ALA A C 1
ATOM 515 O O . ALA A 1 69 ? -21.212 -11.962 -39.776 1.00 48.50 69 ALA A O 1
ATOM 516 N N . THR A 1 70 ? -21.827 -13.850 -40.661 1.00 44.81 70 THR A N 1
ATOM 517 C CA . THR A 1 70 ? -21.518 -14.284 -42.037 1.00 44.81 70 THR A CA 1
ATOM 518 C C . THR A 1 70 ? -20.647 -13.326 -42.856 1.00 44.81 70 THR A C 1
ATOM 520 O O . THR A 1 70 ? -21.130 -12.343 -43.400 1.00 44.81 70 THR A O 1
ATOM 523 N N . ALA A 1 71 ? -19.413 -13.793 -43.057 1.00 43.00 71 ALA A N 1
ATOM 524 C CA . ALA A 1 71 ? -18.764 -13.971 -44.355 1.00 43.00 71 ALA A CA 1
ATOM 525 C C . ALA A 1 71 ? -18.085 -12.780 -45.062 1.00 43.00 71 ALA A C 1
ATOM 527 O O . ALA A 1 71 ? -18.663 -11.738 -45.332 1.00 43.00 71 ALA A O 1
ATOM 528 N N . ALA A 1 72 ? -16.874 -13.115 -45.526 1.00 46.22 72 ALA A N 1
ATOM 529 C CA . ALA A 1 72 ? -16.190 -12.617 -46.716 1.00 46.22 72 ALA A CA 1
ATOM 530 C C . ALA A 1 72 ? -15.436 -11.282 -46.618 1.00 46.22 72 ALA A C 1
ATOM 532 O O . ALA A 1 72 ? -15.901 -10.269 -47.117 1.00 46.22 72 ALA A O 1
ATOM 533 N N . ILE A 1 73 ? -14.161 -11.349 -46.211 1.00 55.28 73 ILE A N 1
ATOM 534 C CA . ILE A 1 73 ? -13.101 -10.678 -46.981 1.00 55.28 73 ILE A CA 1
ATOM 535 C C . ILE A 1 73 ? -11.981 -11.687 -47.251 1.00 55.28 73 ILE A C 1
ATOM 537 O O . ILE A 1 73 ? -11.187 -12.058 -46.390 1.00 55.28 73 ILE A O 1
ATOM 541 N N . ARG A 1 74 ? -12.003 -12.175 -48.491 1.00 54.12 74 ARG A N 1
ATOM 542 C CA . ARG A 1 74 ? -10.972 -12.973 -49.145 1.00 54.12 74 ARG A CA 1
ATOM 543 C C . ARG A 1 74 ? -9.696 -12.144 -49.313 1.00 54.12 74 ARG A C 1
ATOM 545 O O . ARG A 1 74 ? -9.767 -11.012 -49.763 1.00 54.12 74 ARG A O 1
ATOM 552 N N . SER A 1 75 ? -8.573 -12.803 -49.034 1.00 46.94 75 SER A N 1
ATOM 553 C CA . SER A 1 75 ? -7.427 -13.012 -49.932 1.00 46.94 75 SER A CA 1
ATOM 554 C C . SER A 1 75 ? -6.763 -11.819 -50.644 1.00 46.94 75 SER A C 1
ATOM 556 O O . SER A 1 75 ? -7.409 -10.965 -51.235 1.00 46.94 75 SER A O 1
ATOM 558 N N . ARG A 1 76 ? -5.437 -11.978 -50.801 1.00 48.78 76 ARG A N 1
ATOM 559 C CA . ARG A 1 76 ? -4.546 -11.409 -51.837 1.00 48.78 76 ARG A CA 1
ATOM 560 C C . ARG A 1 76 ? -3.760 -10.141 -51.453 1.00 48.78 76 ARG A C 1
ATOM 562 O O . ARG A 1 76 ? -4.136 -9.031 -51.800 1.00 48.78 76 ARG A O 1
ATOM 569 N N . LYS A 1 77 ? -2.535 -10.343 -50.954 1.00 55.22 77 LYS A N 1
ATOM 570 C CA . LYS A 1 77 ? -1.334 -10.041 -51.760 1.00 55.22 77 LYS A CA 1
ATOM 571 C C . LYS A 1 77 ? -0.081 -10.714 -51.196 1.00 55.22 77 LYS A C 1
ATOM 573 O O . LYS A 1 77 ? 0.358 -10.436 -50.088 1.00 55.22 77 LYS A O 1
ATOM 578 N N . GLN A 1 78 ? 0.447 -11.626 -52.004 1.00 48.53 78 GLN A N 1
ATOM 579 C CA . GLN A 1 78 ? 1.797 -12.174 -51.934 1.00 48.53 78 GLN A CA 1
ATOM 580 C C . GLN A 1 78 ? 2.822 -11.096 -52.341 1.00 48.53 78 GLN A C 1
ATOM 582 O O . GLN A 1 78 ? 2.513 -10.340 -53.258 1.00 48.53 78 GLN A O 1
ATOM 587 N N . ALA A 1 79 ? 3.984 -11.112 -51.661 1.00 48.81 79 ALA A N 1
ATOM 588 C CA . ALA A 1 79 ? 5.395 -10.988 -52.114 1.00 48.81 79 ALA A CA 1
ATOM 589 C C . ALA A 1 79 ? 5.803 -9.855 -53.107 1.00 48.81 79 ALA A C 1
ATOM 591 O O . ALA A 1 79 ? 4.978 -9.432 -53.912 1.00 48.81 79 ALA A O 1
ATOM 592 N N . PRO A 1 80 ? 7.060 -9.339 -53.094 1.00 57.56 80 PRO A N 1
ATOM 593 C CA . PRO A 1 80 ? 8.341 -10.081 -53.166 1.00 57.56 80 PRO A CA 1
ATOM 594 C C . PRO A 1 80 ? 9.322 -9.712 -52.025 1.00 57.56 80 PRO A C 1
ATOM 596 O O . PRO A 1 80 ? 9.184 -8.675 -51.393 1.00 57.56 80 PRO A O 1
ATOM 599 N N . ALA A 1 81 ? 10.200 -10.594 -51.539 1.00 47.22 81 ALA A N 1
ATOM 600 C CA . ALA A 1 81 ? 11.419 -11.144 -52.148 1.00 47.22 81 ALA A CA 1
ATOM 601 C C . ALA A 1 81 ? 12.505 -10.094 -52.487 1.00 47.22 81 ALA A C 1
ATOM 603 O O . ALA A 1 81 ? 12.281 -9.187 -53.278 1.00 47.22 81 ALA A O 1
ATOM 604 N N . GLN A 1 82 ? 13.699 -10.348 -51.929 1.00 48.28 82 GLN A N 1
ATOM 605 C CA . GLN A 1 82 ? 15.035 -9.857 -52.302 1.00 48.28 82 GLN A CA 1
ATOM 606 C C . GLN A 1 82 ? 15.432 -8.415 -51.935 1.00 48.28 82 GLN A C 1
ATOM 608 O O . GLN A 1 82 ? 15.125 -7.465 -52.644 1.00 48.28 82 GLN A O 1
ATOM 613 N N . LYS A 1 83 ? 16.342 -8.296 -50.956 1.00 52.91 83 LYS A N 1
ATOM 614 C CA . LYS A 1 83 ? 17.707 -7.851 -51.281 1.00 52.91 83 LYS A CA 1
ATOM 615 C C . LYS A 1 83 ? 18.712 -8.353 -50.244 1.00 52.91 83 LYS A C 1
ATOM 617 O O . LYS A 1 83 ? 18.729 -7.911 -49.102 1.00 52.91 83 LYS A O 1
ATOM 622 N N . GLN A 1 84 ? 19.522 -9.311 -50.685 1.00 48.62 84 GLN A N 1
ATOM 623 C CA . GLN A 1 84 ? 20.810 -9.645 -50.095 1.00 48.62 84 GLN A CA 1
ATOM 624 C C . GLN A 1 84 ? 21.713 -8.408 -50.173 1.00 48.62 84 GLN A C 1
ATOM 626 O O . GLN A 1 84 ? 21.789 -7.768 -51.223 1.00 48.62 84 GLN A O 1
ATOM 631 N N . GLN A 1 85 ? 22.412 -8.103 -49.087 1.00 50.81 85 GLN A N 1
ATOM 632 C CA . GLN A 1 85 ? 23.713 -7.449 -49.155 1.00 50.81 85 GLN A CA 1
ATOM 633 C C . GLN A 1 85 ? 24.668 -8.256 -48.284 1.00 50.81 85 GLN A C 1
ATOM 635 O O . GLN A 1 85 ? 24.777 -8.060 -47.077 1.00 50.81 85 GLN A O 1
ATOM 640 N N . GLU A 1 86 ? 25.305 -9.216 -48.946 1.00 44.66 86 GLU A N 1
ATOM 641 C CA . GLU A 1 86 ? 26.664 -9.630 -48.640 1.00 44.66 86 GLU A CA 1
ATOM 642 C C . GLU A 1 86 ? 27.579 -8.419 -48.862 1.00 44.66 86 GLU A C 1
ATOM 644 O O . GLU A 1 86 ? 27.569 -7.806 -49.930 1.00 44.66 86 GLU A O 1
ATOM 649 N N . ALA A 1 87 ? 28.364 -8.077 -47.849 1.00 53.03 87 ALA A N 1
ATOM 650 C CA . ALA A 1 87 ? 29.603 -7.341 -48.017 1.00 53.03 87 ALA A CA 1
ATOM 651 C C . ALA A 1 87 ? 30.661 -8.082 -47.201 1.00 53.03 87 ALA A C 1
ATOM 653 O O . ALA A 1 87 ? 30.769 -7.961 -45.984 1.00 53.03 87 ALA A O 1
ATOM 654 N N . THR A 1 88 ? 31.364 -8.931 -47.935 1.00 42.75 88 THR A N 1
ATOM 655 C CA . THR A 1 88 ? 32.689 -9.459 -47.657 1.00 42.75 88 THR A CA 1
ATOM 656 C C . THR A 1 88 ? 33.689 -8.334 -47.415 1.00 42.75 88 THR A C 1
ATOM 658 O O . THR A 1 88 ? 33.817 -7.443 -48.252 1.00 42.75 88 THR A O 1
ATOM 661 N N . SER A 1 89 ? 34.460 -8.449 -46.343 1.00 50.69 89 SER A N 1
ATOM 662 C CA . SER A 1 89 ? 35.853 -8.006 -46.250 1.00 50.69 89 SER A CA 1
ATOM 663 C C . SER A 1 89 ? 36.414 -8.531 -44.927 1.00 50.69 89 SER A C 1
ATOM 665 O O . SER A 1 89 ? 35.703 -8.613 -43.934 1.00 50.69 89 SER A O 1
ATOM 667 N N . GLU A 1 90 ? 37.660 -8.935 -44.781 1.00 52.56 90 GLU A N 1
ATOM 668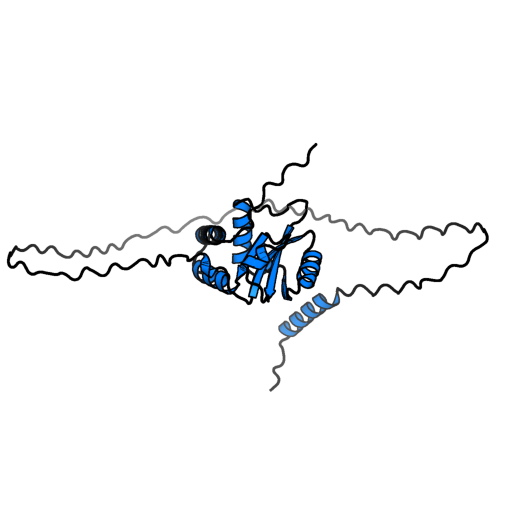 C CA . GLU A 1 90 ? 38.728 -9.319 -45.690 1.00 52.56 90 GLU A CA 1
ATOM 669 C C . GLU A 1 90 ? 39.762 -9.931 -44.741 1.00 52.56 90 GLU A C 1
ATOM 671 O O . GLU A 1 90 ? 40.023 -9.407 -43.656 1.00 52.56 90 GLU A O 1
ATOM 676 N N . THR A 1 91 ? 40.274 -11.100 -45.093 1.00 47.12 91 THR A N 1
ATOM 677 C CA . THR A 1 91 ? 41.315 -11.792 -44.346 1.00 47.12 91 THR A CA 1
ATOM 678 C C . THR A 1 91 ? 42.642 -11.063 -44.536 1.00 47.12 91 THR A C 1
ATOM 680 O O . THR A 1 91 ? 43.078 -10.887 -45.668 1.00 47.12 91 THR A O 1
ATOM 683 N N . ALA A 1 92 ? 43.331 -10.739 -43.443 1.00 51.84 92 ALA A N 1
ATOM 684 C CA . ALA A 1 92 ? 44.769 -10.498 -43.459 1.00 51.84 92 ALA A CA 1
ATOM 685 C C . ALA A 1 92 ? 45.443 -11.420 -42.428 1.00 51.84 92 ALA A C 1
ATOM 687 O O . ALA A 1 92 ? 45.117 -11.342 -41.241 1.00 51.84 92 ALA A O 1
ATOM 688 N N . PRO A 1 93 ? 46.365 -12.302 -42.851 1.00 66.19 93 PRO A N 1
ATOM 689 C CA . PRO A 1 93 ? 47.340 -12.943 -41.982 1.00 66.19 93 PRO A CA 1
ATOM 690 C C . PRO A 1 93 ? 48.676 -12.188 -42.072 1.00 66.19 93 PRO A C 1
ATOM 692 O O . PRO A 1 93 ? 49.082 -11.835 -43.174 1.00 66.19 93 PRO A O 1
ATOM 695 N N . CYS A 1 94 ? 49.382 -11.970 -40.959 1.00 42.78 94 CYS A N 1
ATOM 696 C CA . CYS A 1 94 ? 50.853 -11.961 -40.963 1.00 42.78 94 CYS A CA 1
ATOM 697 C C . CYS A 1 94 ? 51.445 -11.817 -39.555 1.00 42.78 94 CYS A C 1
ATOM 699 O O . CYS A 1 94 ? 51.213 -10.824 -38.873 1.00 42.78 94 CYS A O 1
ATOM 701 N N . ASP A 1 95 ? 52.234 -12.824 -39.194 1.00 46.28 95 ASP A N 1
ATOM 702 C CA . ASP A 1 95 ? 53.519 -12.770 -38.498 1.00 46.28 95 ASP A CA 1
ATOM 703 C C . ASP A 1 95 ? 53.682 -12.061 -37.144 1.00 46.28 95 ASP A C 1
ATOM 705 O O . ASP A 1 95 ? 53.789 -10.847 -36.999 1.00 46.28 95 ASP A O 1
ATOM 709 N N . GLN A 1 96 ? 53.844 -12.934 -36.144 1.00 51.50 96 GLN A N 1
ATOM 710 C CA . GLN A 1 96 ? 55.015 -13.031 -35.267 1.00 51.50 96 GLN A CA 1
ATOM 711 C C . GLN A 1 96 ? 55.998 -11.849 -35.298 1.00 51.50 96 GLN A C 1
ATOM 713 O O . GLN A 1 96 ? 56.764 -11.689 -36.244 1.00 51.50 96 GLN A O 1
ATOM 718 N N . GLN A 1 97 ? 56.148 -11.190 -34.149 1.00 45.62 97 GLN A N 1
ATOM 719 C CA . GLN A 1 97 ? 57.478 -10.936 -33.600 1.00 45.62 97 GLN A CA 1
ATOM 720 C C . GLN A 1 97 ? 57.425 -10.859 -32.073 1.00 45.62 97 GLN A C 1
ATOM 722 O O . GLN A 1 97 ? 56.682 -10.086 -31.474 1.00 45.62 97 GLN A O 1
ATOM 727 N N . ALA A 1 98 ? 58.227 -11.721 -31.455 1.00 52.72 98 ALA A N 1
ATOM 728 C CA . ALA A 1 98 ? 58.559 -11.699 -30.047 1.00 52.72 98 ALA A CA 1
ATOM 729 C C . ALA A 1 98 ? 59.521 -10.540 -29.760 1.00 52.72 98 ALA A C 1
ATOM 731 O O . ALA A 1 98 ? 60.560 -10.451 -30.409 1.00 52.72 98 ALA A O 1
ATOM 732 N N . THR A 1 99 ? 59.242 -9.710 -28.752 1.00 48.12 99 THR A N 1
ATOM 733 C CA . THR A 1 99 ? 60.268 -9.201 -27.822 1.00 48.12 99 THR A CA 1
ATOM 734 C C . THR A 1 99 ? 59.654 -8.495 -26.611 1.00 48.12 99 THR A C 1
ATOM 736 O O . THR A 1 99 ? 58.644 -7.811 -26.713 1.00 48.12 99 THR A O 1
ATOM 739 N N . ALA A 1 100 ? 60.371 -8.631 -25.493 1.00 45.03 100 ALA A N 1
ATOM 740 C CA . ALA A 1 100 ? 60.366 -7.790 -24.297 1.00 45.03 100 ALA A CA 1
ATOM 741 C C . ALA A 1 100 ? 59.238 -7.984 -23.264 1.00 45.03 100 ALA A C 1
ATOM 743 O O . ALA A 1 100 ? 58.163 -7.394 -23.300 1.00 45.03 100 ALA A O 1
ATOM 744 N N . ILE A 1 101 ? 59.607 -8.760 -22.245 1.00 57.78 101 ILE A N 1
ATOM 745 C CA . ILE A 1 101 ? 59.118 -8.698 -20.868 1.00 57.78 101 ILE A CA 1
ATOM 746 C C . ILE A 1 101 ? 59.131 -7.232 -20.397 1.00 57.78 101 ILE A C 1
ATOM 748 O O . ILE A 1 101 ? 60.194 -6.622 -20.298 1.00 57.78 101 ILE A O 1
ATOM 752 N N . GLY A 1 102 ? 57.954 -6.688 -20.089 1.00 46.22 102 GLY A N 1
ATOM 753 C CA . GLY A 1 102 ? 57.763 -5.402 -19.417 1.00 46.22 102 GLY A CA 1
ATOM 754 C C . GLY A 1 102 ? 56.688 -5.552 -18.331 1.00 46.22 102 GLY A C 1
ATOM 755 O O . GLY A 1 102 ? 55.634 -6.125 -18.616 1.00 46.22 102 GLY A O 1
ATOM 756 N N . PRO A 1 103 ? 56.934 -5.126 -17.079 1.00 60.84 103 PRO A N 1
ATOM 757 C CA . PRO A 1 103 ? 55.998 -5.334 -15.983 1.00 60.84 103 PRO A CA 1
ATOM 758 C C . PRO A 1 103 ? 54.844 -4.319 -16.002 1.00 60.84 103 PRO A C 1
ATOM 760 O O . PRO A 1 103 ? 55.017 -3.167 -16.385 1.00 60.84 103 PRO A O 1
ATOM 763 N N . ALA A 1 104 ? 53.703 -4.774 -15.474 1.00 51.62 104 ALA A N 1
ATOM 764 C CA . ALA A 1 104 ? 52.525 -4.008 -15.050 1.00 51.62 104 ALA A CA 1
ATOM 765 C C . ALA A 1 104 ? 51.610 -3.446 -16.157 1.00 51.62 104 ALA A C 1
ATOM 767 O O . ALA A 1 104 ? 51.576 -2.254 -16.452 1.00 51.62 104 ALA A O 1
ATOM 768 N N . ALA A 1 105 ? 50.765 -4.334 -16.683 1.00 47.44 105 ALA A N 1
ATOM 769 C CA . ALA A 1 105 ? 49.527 -3.976 -17.362 1.00 47.44 105 ALA A CA 1
ATOM 770 C C . ALA A 1 105 ? 48.525 -3.321 -16.381 1.00 47.44 105 ALA A C 1
ATOM 772 O O . ALA A 1 105 ? 48.213 -3.932 -15.355 1.00 47.44 105 ALA A O 1
ATOM 773 N N . PRO A 1 106 ? 47.953 -2.138 -16.678 1.00 58.50 106 PRO A N 1
ATOM 774 C CA . PRO A 1 106 ? 46.684 -1.738 -16.088 1.00 58.50 106 PRO A CA 1
ATOM 775 C C . PRO A 1 106 ? 45.569 -2.559 -16.749 1.00 58.50 106 PRO A C 1
ATOM 777 O O . PRO A 1 106 ? 45.372 -2.516 -17.964 1.00 58.50 106 PRO A O 1
ATOM 780 N N . ALA A 1 107 ? 44.884 -3.362 -15.939 1.00 58.91 107 ALA A N 1
ATOM 781 C CA . ALA A 1 107 ? 43.781 -4.219 -16.352 1.00 58.91 107 ALA A CA 1
ATOM 782 C C . ALA A 1 107 ? 42.680 -3.429 -17.097 1.00 58.91 107 ALA A C 1
ATOM 784 O O . ALA A 1 107 ? 42.420 -2.272 -16.749 1.00 58.91 107 ALA A O 1
ATOM 785 N N . PRO A 1 108 ? 42.002 -4.040 -18.089 1.00 55.19 108 PRO A N 1
ATOM 786 C CA . PRO A 1 108 ? 40.843 -3.430 -18.723 1.00 55.19 108 PRO A CA 1
ATOM 787 C C . PRO A 1 108 ? 39.781 -3.183 -17.655 1.00 55.19 108 PRO A C 1
ATOM 789 O O . PRO A 1 108 ? 39.411 -4.096 -16.917 1.00 55.19 108 PRO A O 1
ATOM 792 N N . ALA A 1 109 ? 39.331 -1.933 -17.562 1.00 48.12 109 ALA A N 1
ATOM 793 C CA . ALA A 1 109 ? 38.269 -1.511 -16.670 1.00 48.12 109 ALA A CA 1
ATOM 794 C C . ALA A 1 109 ? 37.046 -2.403 -16.890 1.00 48.12 109 ALA A C 1
ATOM 796 O O . ALA A 1 109 ? 36.307 -2.256 -17.867 1.00 48.12 109 ALA A O 1
ATOM 797 N N . SER A 1 110 ? 36.859 -3.348 -15.970 1.00 44.19 110 SER A N 1
ATOM 798 C CA . SER A 1 110 ? 35.608 -4.048 -15.770 1.00 44.19 110 SER A CA 1
ATOM 799 C C . SER A 1 110 ? 34.528 -2.983 -15.742 1.00 44.19 110 SER A C 1
ATOM 801 O O . SER A 1 110 ? 34.512 -2.118 -14.867 1.00 44.19 110 SER A O 1
ATOM 803 N N . THR A 1 111 ? 33.652 -3.015 -16.741 1.00 41.03 111 THR A N 1
ATOM 804 C CA . THR A 1 111 ? 32.357 -2.364 -16.641 1.00 41.03 111 THR A CA 1
ATOM 805 C C . THR A 1 111 ? 31.669 -3.073 -15.491 1.00 41.03 111 THR A C 1
ATOM 807 O O . THR A 1 111 ? 31.121 -4.161 -15.650 1.00 41.03 111 THR A O 1
ATOM 810 N N . THR A 1 112 ? 31.833 -2.508 -14.299 1.00 40.84 112 THR A N 1
ATOM 811 C CA . THR A 1 112 ? 31.145 -2.908 -13.089 1.00 40.84 112 THR A CA 1
ATOM 812 C C . THR A 1 112 ? 29.678 -2.736 -13.419 1.00 40.84 112 THR A C 1
ATOM 814 O O . THR A 1 112 ? 29.155 -1.622 -13.429 1.00 40.84 112 THR A O 1
ATOM 817 N N . ALA A 1 113 ? 29.033 -3.844 -13.792 1.00 39.56 113 ALA A N 1
ATOM 818 C CA . ALA A 1 113 ? 27.597 -3.958 -13.721 1.00 39.56 113 ALA A CA 1
ATOM 819 C C . ALA A 1 113 ? 27.229 -3.376 -12.362 1.00 39.56 113 ALA A C 1
ATOM 821 O O . ALA A 1 113 ? 27.751 -3.814 -11.335 1.00 39.56 113 ALA A O 1
ATOM 822 N N . ALA A 1 114 ? 26.448 -2.302 -12.395 1.00 43.44 114 ALA A N 1
ATOM 823 C CA . ALA A 1 114 ? 25.921 -1.639 -11.228 1.00 43.44 114 ALA A CA 1
ATOM 824 C C . ALA A 1 114 ? 24.941 -2.600 -10.549 1.00 43.44 114 ALA A C 1
ATOM 826 O O . ALA A 1 114 ? 23.730 -2.409 -10.564 1.00 43.44 114 ALA A O 1
ATOM 827 N N . THR A 1 115 ? 25.478 -3.650 -9.939 1.00 39.69 115 THR A N 1
ATOM 828 C CA . THR A 1 115 ? 24.904 -4.311 -8.787 1.00 39.69 115 THR A CA 1
ATOM 829 C C . THR A 1 115 ? 25.026 -3.277 -7.679 1.00 39.69 115 THR A C 1
ATOM 831 O O . THR A 1 115 ? 25.926 -3.327 -6.846 1.00 39.69 115 THR A O 1
ATOM 834 N N . ALA A 1 116 ? 24.184 -2.242 -7.759 1.00 45.59 116 ALA A N 1
ATOM 835 C CA . ALA A 1 116 ? 23.899 -1.384 -6.635 1.00 45.59 116 ALA A CA 1
ATOM 836 C C . ALA A 1 116 ? 23.474 -2.353 -5.544 1.00 45.59 116 ALA A C 1
ATOM 838 O O . ALA A 1 116 ? 22.400 -2.950 -5.637 1.00 45.59 116 ALA A O 1
ATOM 839 N N . ALA A 1 117 ? 24.384 -2.606 -4.603 1.00 40.75 117 ALA A N 1
ATOM 840 C CA . ALA A 1 117 ? 24.075 -3.312 -3.386 1.00 40.75 117 ALA A CA 1
ATOM 841 C C . ALA A 1 117 ? 22.813 -2.636 -2.861 1.00 40.75 117 ALA A C 1
ATOM 843 O O . ALA A 1 117 ? 22.808 -1.440 -2.565 1.00 40.75 117 ALA A O 1
ATOM 844 N N . ILE A 1 118 ? 21.707 -3.374 -2.927 1.00 50.50 118 ILE A N 1
ATOM 845 C CA . ILE A 1 118 ? 20.426 -2.958 -2.392 1.00 50.50 118 ILE A CA 1
ATOM 846 C C . ILE A 1 118 ? 20.652 -3.000 -0.889 1.00 50.50 118 ILE A C 1
ATOM 848 O O . ILE A 1 118 ? 20.410 -4.014 -0.242 1.00 50.50 118 ILE A O 1
ATOM 852 N N . ASP A 1 119 ? 21.245 -1.933 -0.364 1.00 51.62 119 ASP A N 1
ATOM 853 C CA . ASP A 1 119 ? 21.405 -1.715 1.058 1.00 51.62 119 ASP A CA 1
ATOM 854 C C . ASP A 1 119 ? 19.984 -1.653 1.613 1.00 51.62 119 ASP A C 1
ATOM 856 O O . ASP A 1 119 ? 19.300 -0.632 1.524 1.00 51.62 119 ASP A O 1
ATOM 860 N N . GLY A 1 120 ? 19.504 -2.777 2.152 1.00 54.53 120 GLY A N 1
ATOM 861 C CA . GLY A 1 120 ? 18.177 -2.895 2.764 1.00 54.53 120 GLY A CA 1
ATOM 862 C C . GLY A 1 120 ? 17.960 -1.917 3.927 1.00 54.53 120 GLY A C 1
ATOM 863 O O . GLY A 1 120 ? 16.841 -1.767 4.408 1.00 54.53 120 GLY A O 1
ATOM 864 N N . SER A 1 121 ? 19.016 -1.210 4.341 1.00 53.81 121 SER A N 1
ATOM 865 C CA . SER A 1 121 ? 18.993 -0.122 5.316 1.00 53.81 121 SER A CA 1
ATOM 866 C C . SER A 1 121 ? 18.359 1.174 4.775 1.00 53.81 121 SER A C 1
ATOM 868 O O . SER A 1 121 ? 17.819 1.957 5.549 1.00 53.81 121 SER A O 1
ATOM 870 N N . SER A 1 122 ? 18.337 1.399 3.452 1.00 60.88 122 SER A N 1
ATOM 871 C CA . SER A 1 122 ? 17.794 2.640 2.859 1.00 60.88 122 SER A CA 1
ATOM 872 C C . SER A 1 122 ? 16.262 2.673 2.749 1.00 60.88 122 SER A C 1
ATOM 874 O O . SER A 1 122 ? 15.701 3.696 2.350 1.00 60.88 122 SER A O 1
ATOM 876 N N . ASN A 1 123 ? 15.566 1.579 3.064 1.00 61.69 123 ASN A N 1
ATOM 877 C CA . ASN A 1 123 ? 14.104 1.527 2.952 1.00 61.69 123 ASN A CA 1
ATOM 878 C C . ASN A 1 123 ? 13.417 2.433 3.996 1.00 61.69 123 ASN A C 1
ATOM 880 O O . ASN A 1 123 ? 12.281 2.874 3.793 1.00 61.69 123 ASN A O 1
ATOM 884 N N . TYR A 1 124 ? 14.131 2.743 5.082 1.00 67.50 124 TYR A N 1
ATOM 885 C CA . TYR A 1 124 ? 13.667 3.539 6.209 1.00 67.50 124 TYR A CA 1
ATOM 886 C C . TYR A 1 124 ? 14.216 4.964 6.099 1.00 67.50 124 TYR A C 1
ATOM 888 O O . TYR A 1 124 ? 15.352 5.237 6.482 1.00 67.50 124 TYR A O 1
ATOM 896 N N . SER A 1 125 ? 13.408 5.888 5.578 1.00 72.75 125 SER A N 1
ATOM 897 C CA . SER A 1 125 ? 13.678 7.309 5.812 1.00 72.75 125 SER A CA 1
ATOM 898 C C . SER A 1 125 ? 13.352 7.625 7.271 1.00 72.75 125 SER A C 1
ATOM 900 O O . SER A 1 125 ? 12.337 7.152 7.788 1.00 72.75 125 SER A O 1
ATOM 902 N N . ALA A 1 126 ? 14.205 8.416 7.925 1.00 67.50 126 ALA A N 1
ATOM 903 C CA . ALA A 1 126 ? 14.053 8.780 9.333 1.00 67.50 126 ALA A CA 1
ATOM 904 C C . ALA A 1 126 ? 12.749 9.549 9.612 1.00 67.50 126 ALA A C 1
ATOM 906 O O . ALA A 1 126 ? 12.245 9.497 10.725 1.00 67.50 126 ALA A O 1
ATOM 907 N N . SER A 1 127 ? 12.200 10.232 8.605 1.00 77.88 127 SER A N 1
ATOM 908 C CA . SER A 1 127 ? 10.926 10.947 8.677 1.00 77.88 127 SER A CA 1
ATOM 909 C C . SER A 1 127 ? 10.434 11.312 7.271 1.00 77.88 127 SER A C 1
ATOM 911 O O . SER A 1 127 ? 11.210 11.321 6.308 1.00 77.88 127 SER A O 1
ATOM 913 N N . GLY A 1 128 ? 9.133 11.583 7.129 1.00 91.50 128 GLY A N 1
ATOM 914 C CA . GLY A 1 128 ? 8.548 12.116 5.896 1.00 91.50 128 GLY A CA 1
ATOM 915 C C . GLY A 1 128 ? 7.312 11.367 5.401 1.00 91.50 128 GLY A C 1
ATOM 916 O O . GLY A 1 128 ? 6.547 10.786 6.176 1.00 91.50 128 GLY A O 1
ATOM 917 N N . ARG A 1 129 ? 7.106 11.415 4.079 1.00 96.62 129 ARG A N 1
ATOM 918 C CA . ARG A 1 129 ? 5.970 10.782 3.401 1.00 96.62 129 ARG A CA 1
ATOM 919 C C . ARG A 1 129 ? 6.184 9.283 3.244 1.00 96.62 129 ARG A C 1
ATOM 921 O O . ARG A 1 129 ? 7.204 8.832 2.719 1.00 96.62 129 ARG A O 1
ATOM 928 N N . GLN A 1 130 ? 5.196 8.514 3.671 1.00 96.69 130 GLN A N 1
ATOM 929 C CA . GLN A 1 130 ? 5.267 7.061 3.749 1.00 96.69 130 GLN A CA 1
ATOM 930 C C . GLN A 1 130 ? 3.983 6.432 3.222 1.00 96.69 130 GLN A C 1
ATOM 932 O O . GLN A 1 130 ? 2.902 7.018 3.297 1.00 96.69 130 GLN A O 1
ATOM 937 N N . ILE A 1 131 ? 4.117 5.228 2.682 1.00 97.31 131 ILE A N 1
ATOM 938 C CA . ILE A 1 131 ? 3.002 4.397 2.247 1.00 97.31 131 ILE A CA 1
ATOM 939 C C . ILE A 1 131 ? 2.808 3.297 3.283 1.00 97.31 131 ILE A C 1
ATOM 941 O O . ILE A 1 131 ? 3.750 2.574 3.609 1.00 97.31 131 ILE A O 1
ATOM 945 N N . LEU A 1 132 ? 1.581 3.182 3.788 1.00 97.25 132 LEU A N 1
ATOM 946 C CA . LEU A 1 132 ? 1.180 2.179 4.769 1.00 97.25 132 LEU A CA 1
ATOM 947 C C . LEU A 1 132 ? 0.121 1.249 4.186 1.00 97.25 132 LEU A C 1
ATOM 949 O O . LEU A 1 132 ? -0.865 1.715 3.615 1.00 97.25 132 LEU A O 1
ATOM 953 N N . GLY A 1 133 ? 0.301 -0.052 4.393 1.00 97.12 133 GLY A N 1
ATOM 954 C CA . GLY A 1 133 ? -0.735 -1.069 4.244 1.00 97.12 133 GLY A CA 1
ATOM 955 C C . GLY A 1 133 ? -1.294 -1.429 5.619 1.00 97.12 133 GLY A C 1
ATOM 956 O O . GLY A 1 133 ? -0.599 -2.051 6.427 1.00 97.12 133 GLY A O 1
ATOM 957 N N . VAL A 1 134 ? -2.539 -1.036 5.890 1.00 97.06 134 VAL A N 1
ATOM 958 C CA . VAL A 1 134 ? -3.207 -1.215 7.187 1.00 97.06 134 VAL A CA 1
ATOM 959 C C . VAL A 1 134 ? -4.384 -2.167 7.044 1.00 97.06 134 VAL A C 1
ATOM 961 O O . VAL A 1 134 ? -5.252 -1.978 6.194 1.00 97.06 134 VAL A O 1
ATOM 964 N N . ARG A 1 135 ? -4.454 -3.181 7.904 1.00 96.00 135 ARG A N 1
ATOM 965 C CA . ARG A 1 135 ? -5.603 -4.080 7.983 1.00 96.00 135 ARG A CA 1
ATOM 966 C C . ARG A 1 135 ? -6.731 -3.450 8.770 1.00 96.00 135 ARG A C 1
ATOM 968 O O . ARG A 1 135 ? -6.589 -3.147 9.953 1.00 96.00 135 ARG A O 1
ATOM 975 N N . SER A 1 136 ? -7.886 -3.327 8.132 1.00 96.56 136 SER A N 1
ATOM 976 C CA . SER A 1 136 ? -9.094 -2.836 8.786 1.00 96.56 136 SER A CA 1
ATOM 977 C C . SER A 1 136 ? -10.356 -3.393 8.138 1.00 96.56 136 SER A C 1
ATOM 979 O O . SER A 1 136 ? -10.332 -3.915 7.026 1.00 96.56 136 SER A O 1
ATOM 981 N N . SER A 1 137 ? -11.479 -3.302 8.850 1.00 96.00 137 SER A N 1
ATOM 982 C CA . SER A 1 137 ? -12.790 -3.642 8.287 1.00 96.00 137 SER A CA 1
ATOM 983 C C . SER A 1 137 ? -13.280 -2.589 7.282 1.00 96.00 137 SER A C 1
ATOM 985 O O . SER A 1 137 ? -14.080 -2.892 6.400 1.00 96.00 137 SER A O 1
ATOM 987 N N . SER A 1 138 ? -12.797 -1.349 7.417 1.00 96.31 138 SER A N 1
ATOM 988 C CA . SER A 1 138 ? -13.168 -0.206 6.588 1.00 96.31 138 SER A CA 1
ATOM 989 C C . SER A 1 138 ? -12.045 0.828 6.570 1.00 96.31 138 SER A C 1
ATOM 991 O O . SER A 1 138 ? -11.430 1.108 7.602 1.00 96.31 138 SER A O 1
ATOM 993 N N . ALA A 1 139 ? -11.837 1.478 5.423 1.00 96.06 139 ALA A N 1
ATOM 994 C CA . ALA A 1 139 ? -10.887 2.582 5.294 1.00 96.06 139 ALA A CA 1
ATOM 995 C C . ALA A 1 139 ? -11.172 3.736 6.278 1.00 96.06 139 ALA A C 1
ATOM 997 O O . ALA A 1 139 ? -10.242 4.395 6.739 1.00 96.06 139 ALA A O 1
ATOM 998 N N . VAL A 1 140 ? -12.443 3.961 6.644 1.00 97.12 140 VAL A N 1
ATOM 999 C CA . VAL A 1 140 ? -12.833 4.994 7.624 1.00 97.12 140 VAL A CA 1
ATOM 1000 C C . VAL A 1 140 ? -12.306 4.649 9.018 1.00 97.12 140 VAL A C 1
ATOM 1002 O O . VAL A 1 140 ? -11.695 5.493 9.665 1.00 97.12 140 VAL A O 1
ATOM 1005 N N . GLN A 1 141 ? -12.457 3.391 9.440 1.00 97.12 141 GLN A N 1
ATOM 1006 C CA . GLN A 1 141 ? -11.974 2.920 10.740 1.00 97.12 141 GLN A CA 1
ATOM 1007 C C . GLN A 1 141 ? -10.442 2.965 10.817 1.00 97.12 141 GLN A C 1
ATOM 1009 O O . GLN A 1 141 ? -9.888 3.403 11.822 1.00 97.12 141 GLN A O 1
ATOM 1014 N N . ALA A 1 142 ? -9.747 2.548 9.751 1.00 97.38 142 ALA A N 1
ATOM 1015 C CA . ALA A 1 142 ? -8.290 2.680 9.668 1.00 97.38 142 ALA A CA 1
ATOM 1016 C C . ALA A 1 142 ? -7.846 4.145 9.782 1.00 97.38 142 ALA A C 1
ATOM 1018 O O . ALA A 1 142 ? -6.893 4.447 10.496 1.00 97.38 142 ALA A O 1
ATOM 1019 N N . ARG A 1 143 ? -8.562 5.059 9.115 1.00 97.81 143 ARG A N 1
ATOM 1020 C CA . ARG A 1 143 ? -8.274 6.494 9.158 1.00 97.81 143 ARG A CA 1
ATOM 1021 C C . ARG A 1 143 ? -8.422 7.068 10.566 1.00 97.81 143 ARG A C 1
ATOM 1023 O O . ARG A 1 143 ? -7.532 7.786 11.019 1.00 97.81 143 ARG A O 1
ATOM 1030 N N . GLU A 1 144 ? -9.525 6.771 11.248 1.00 97.81 144 GLU A N 1
ATOM 1031 C CA . GLU A 1 144 ? -9.760 7.212 12.630 1.00 97.81 144 GLU A CA 1
ATOM 1032 C C . GLU A 1 144 ? -8.686 6.670 13.576 1.00 97.81 144 GLU A C 1
ATOM 1034 O O . GLU A 1 144 ? -8.115 7.425 14.362 1.00 97.81 144 GLU A O 1
ATOM 1039 N N . TRP A 1 145 ? -8.350 5.385 13.441 1.00 97.69 145 TRP A N 1
ATOM 1040 C CA . TRP A 1 145 ? -7.322 4.737 14.249 1.00 97.69 145 TRP A CA 1
ATOM 1041 C C . TRP A 1 145 ? -5.933 5.363 14.049 1.00 97.69 145 TRP A C 1
ATOM 1043 O O . TRP A 1 145 ? -5.297 5.742 15.030 1.00 97.69 145 TRP A O 1
ATOM 1053 N N . LEU A 1 146 ? -5.495 5.552 12.798 1.00 97.44 146 LEU A N 1
ATOM 1054 C CA . LEU A 1 146 ? -4.230 6.223 12.462 1.00 97.44 146 LEU A CA 1
ATOM 1055 C C . LEU A 1 146 ? -4.199 7.674 12.974 1.00 97.44 146 LEU A C 1
ATOM 1057 O O . LEU A 1 146 ? -3.191 8.110 13.529 1.00 97.44 146 LEU A O 1
ATOM 1061 N N . SER A 1 147 ? -5.313 8.404 12.849 1.00 97.00 147 SER A N 1
ATOM 1062 C CA . SER A 1 147 ? -5.418 9.778 13.367 1.00 97.00 147 SER A CA 1
ATOM 1063 C C . SER A 1 147 ? -5.268 9.816 14.891 1.00 97.00 147 SER A C 1
ATOM 1065 O O . SER A 1 147 ? -4.622 10.714 15.424 1.00 97.00 147 SER A O 1
ATOM 1067 N N . GLY A 1 148 ? -5.808 8.815 15.597 1.00 97.19 148 GLY A N 1
ATOM 1068 C CA . GLY A 1 148 ? -5.646 8.660 17.045 1.00 97.19 148 GLY A CA 1
ATOM 1069 C C . GLY A 1 148 ? -4.207 8.373 17.490 1.00 97.19 148 GLY A C 1
ATOM 1070 O O . GLY A 1 148 ? -3.857 8.684 18.623 1.00 97.19 148 GLY A O 1
ATOM 1071 N N . GLN A 1 149 ? -3.361 7.841 16.600 1.00 96.44 149 GLN A N 1
ATOM 1072 C CA . GLN A 1 149 ? -1.917 7.672 16.828 1.00 96.44 149 GLN A CA 1
ATOM 1073 C C . GLN A 1 149 ? -1.103 8.935 16.492 1.00 96.44 149 GLN A C 1
ATOM 1075 O O . GLN A 1 149 ? 0.121 8.919 16.586 1.00 96.44 149 GLN A O 1
ATOM 1080 N N . GLY A 1 150 ? -1.756 10.026 16.072 1.00 95.88 150 GLY A N 1
ATOM 1081 C CA . GLY A 1 150 ? -1.083 11.255 15.646 1.00 95.88 150 GLY A CA 1
ATOM 1082 C C . GLY A 1 150 ? -0.473 11.183 14.242 1.00 95.88 150 GLY A C 1
ATOM 1083 O O . GLY A 1 150 ? 0.340 12.035 13.890 1.00 95.88 150 GLY A O 1
ATOM 1084 N N . ILE A 1 151 ? -0.850 10.195 13.422 1.00 97.38 151 ILE A N 1
ATOM 1085 C CA . ILE A 1 151 ? -0.354 10.055 12.048 1.00 97.38 151 ILE A CA 1
ATOM 1086 C C . ILE A 1 151 ? -1.226 10.892 11.108 1.00 97.38 151 ILE A C 1
ATOM 1088 O O . ILE A 1 151 ? -2.440 10.693 11.019 1.00 97.38 151 ILE A O 1
ATOM 1092 N N . SER A 1 152 ? -0.605 11.815 10.368 1.00 97.38 152 SER A N 1
ATOM 1093 C CA . SER A 1 152 ? -1.314 12.666 9.411 1.00 97.38 152 SER A CA 1
ATOM 1094 C C . SER A 1 152 ? -1.547 11.923 8.097 1.00 97.38 152 SER A C 1
ATOM 1096 O O . SER A 1 152 ? -0.604 11.489 7.435 1.00 97.38 152 SER A O 1
ATOM 1098 N N . ILE A 1 153 ? -2.810 11.771 7.706 1.00 97.94 153 ILE A N 1
ATOM 1099 C CA . ILE A 1 153 ? -3.201 11.037 6.498 1.00 97.94 153 ILE A CA 1
ATOM 1100 C C . ILE A 1 153 ? -3.435 12.033 5.374 1.00 97.94 153 ILE A C 1
ATOM 1102 O O . ILE A 1 153 ? -4.327 12.878 5.455 1.00 97.94 153 ILE A O 1
ATOM 1106 N N . GLU A 1 154 ? -2.671 11.900 4.298 1.00 97.75 154 GLU A N 1
ATOM 1107 C CA . GLU A 1 154 ? -2.787 12.779 3.139 1.00 97.75 154 GLU A CA 1
ATOM 1108 C C . GLU A 1 154 ? -3.768 12.229 2.106 1.00 97.75 154 GLU A C 1
ATOM 1110 O O . GLU A 1 154 ? -4.544 12.971 1.505 1.00 97.75 154 GLU A O 1
ATOM 1115 N N . ASN A 1 155 ? -3.721 10.915 1.874 1.00 97.56 155 ASN A N 1
ATOM 1116 C CA . ASN A 1 155 ? -4.556 10.255 0.883 1.00 97.56 155 ASN A CA 1
ATOM 1117 C C . ASN A 1 155 ? -4.809 8.790 1.262 1.00 97.56 155 ASN A C 1
ATOM 1119 O O . ASN A 1 155 ? -4.020 8.167 1.970 1.00 97.56 155 ASN A O 1
ATOM 1123 N N . TYR A 1 156 ? -5.904 8.235 0.757 1.00 96.88 156 TYR A N 1
ATOM 1124 C CA . TYR A 1 156 ? -6.296 6.840 0.951 1.00 96.88 156 TYR A CA 1
ATOM 1125 C C . TYR A 1 156 ? -6.656 6.211 -0.397 1.00 96.88 156 TYR A C 1
ATOM 1127 O O . TYR A 1 156 ? -6.901 6.925 -1.375 1.00 96.88 156 TYR A O 1
ATOM 1135 N N . ALA A 1 157 ? -6.694 4.879 -0.450 1.00 95.31 157 ALA A N 1
ATOM 1136 C CA . ALA A 1 157 ? -6.964 4.116 -1.669 1.00 95.31 157 ALA A CA 1
ATOM 1137 C C . ALA A 1 157 ? -5.995 4.465 -2.823 1.00 95.31 157 ALA A C 1
ATOM 1139 O O . ALA A 1 157 ? -6.388 4.640 -3.986 1.00 95.31 157 ALA A O 1
ATOM 1140 N N . ILE A 1 158 ? -4.716 4.650 -2.487 1.00 96.69 158 ILE A N 1
ATOM 1141 C CA . ILE A 1 158 ? -3.672 5.053 -3.438 1.00 96.69 158 ILE A CA 1
ATOM 1142 C C . ILE A 1 158 ? -3.367 3.968 -4.479 1.00 96.69 158 ILE A C 1
ATOM 1144 O O . ILE A 1 158 ? -2.971 4.296 -5.597 1.00 96.69 158 ILE A O 1
ATOM 1148 N N . GLU A 1 159 ? -3.650 2.701 -4.176 1.00 95.75 159 GLU A N 1
ATOM 1149 C CA . GLU A 1 159 ? -3.543 1.566 -5.097 1.00 95.75 159 GLU A CA 1
ATOM 1150 C C . GLU A 1 159 ? -4.473 1.703 -6.310 1.00 95.75 159 GLU A C 1
ATOM 1152 O O . GLU A 1 159 ? -4.189 1.177 -7.381 1.00 95.75 159 GLU A O 1
ATOM 1157 N N . LYS A 1 160 ? -5.572 2.462 -6.192 1.00 96.25 160 LYS A N 1
ATOM 1158 C CA . LYS A 1 160 ? -6.464 2.742 -7.333 1.00 96.25 160 LYS A CA 1
ATOM 1159 C C . LYS A 1 160 ? -5.881 3.770 -8.295 1.00 96.25 160 LYS A C 1
ATOM 1161 O O . LYS A 1 160 ? -6.297 3.823 -9.450 1.00 96.25 160 LYS A O 1
ATOM 1166 N N . ARG A 1 161 ? -4.971 4.621 -7.812 1.00 96.38 161 ARG A N 1
ATOM 1167 C CA . ARG A 1 161 ? -4.372 5.718 -8.584 1.00 96.38 161 ARG A CA 1
ATOM 1168 C C . ARG A 1 161 ? -3.020 5.334 -9.171 1.00 96.38 161 ARG A C 1
ATOM 1170 O O . ARG A 1 161 ? -2.688 5.816 -10.250 1.00 96.38 161 ARG A O 1
ATOM 1177 N N . ASP A 1 162 ? -2.261 4.489 -8.477 1.00 96.81 162 ASP A N 1
ATOM 1178 C CA . ASP A 1 162 ? -0.939 4.053 -8.913 1.00 96.81 162 ASP A CA 1
ATOM 1179 C C . ASP A 1 162 ? -0.942 2.573 -9.348 1.00 96.81 162 ASP A C 1
ATOM 1181 O O . ASP A 1 162 ? -1.048 1.680 -8.500 1.00 96.81 162 ASP A O 1
ATOM 1185 N N . PRO A 1 163 ? -0.799 2.280 -10.657 1.00 96.38 163 PRO A N 1
ATOM 1186 C CA . PRO A 1 163 ? -0.793 0.906 -11.153 1.00 96.38 163 PRO A CA 1
ATOM 1187 C C . PRO A 1 163 ? 0.412 0.092 -10.661 1.00 96.38 163 PRO A C 1
ATOM 1189 O O . PRO A 1 163 ? 0.293 -1.122 -10.518 1.00 96.38 163 PRO A O 1
ATOM 1192 N N . ALA A 1 164 ? 1.551 0.731 -10.363 1.00 97.12 164 ALA A N 1
ATOM 1193 C CA . ALA A 1 164 ? 2.716 0.026 -9.830 1.00 97.12 164 ALA A CA 1
ATOM 1194 C C . ALA A 1 164 ? 2.426 -0.501 -8.424 1.00 97.12 164 ALA A C 1
ATOM 1196 O O . ALA A 1 164 ? 2.771 -1.637 -8.107 1.00 97.12 164 ALA A O 1
ATOM 1197 N N . LEU A 1 165 ? 1.749 0.311 -7.605 1.00 97.38 165 LEU A N 1
ATOM 1198 C CA . LEU A 1 165 ? 1.368 -0.065 -6.247 1.00 97.38 165 LEU A CA 1
ATOM 1199 C C . LEU A 1 165 ? 0.288 -1.150 -6.245 1.00 97.38 165 LEU A C 1
ATOM 1201 O O . LEU A 1 165 ? 0.338 -2.059 -5.423 1.00 97.38 165 LEU A O 1
ATOM 1205 N N . ARG A 1 166 ? -0.658 -1.095 -7.189 1.00 97.19 166 ARG A N 1
ATOM 1206 C CA . ARG A 1 166 ? -1.638 -2.168 -7.373 1.00 97.19 166 ARG A CA 1
ATOM 1207 C C . ARG A 1 166 ? -0.964 -3.507 -7.672 1.00 97.19 166 ARG A C 1
ATOM 1209 O O . ARG A 1 166 ? -1.246 -4.486 -6.993 1.00 97.19 166 ARG A O 1
ATOM 1216 N N . ASN A 1 167 ? -0.057 -3.536 -8.645 1.00 97.25 167 ASN A N 1
ATOM 1217 C CA . ASN A 1 167 ? 0.654 -4.763 -9.007 1.00 97.25 167 ASN A CA 1
ATOM 1218 C C . ASN A 1 167 ? 1.580 -5.239 -7.881 1.00 97.25 167 ASN A C 1
ATOM 1220 O O . ASN A 1 167 ? 1.743 -6.436 -7.682 1.00 97.25 167 ASN A O 1
ATOM 1224 N N . LEU A 1 168 ? 2.159 -4.311 -7.115 1.00 96.94 168 LEU A N 1
ATOM 1225 C CA . LEU A 1 168 ? 2.916 -4.636 -5.908 1.00 96.94 168 LEU A CA 1
ATOM 1226 C C . LEU A 1 168 ? 2.029 -5.323 -4.859 1.00 96.94 168 LEU A C 1
ATOM 1228 O O . LEU A 1 168 ? 2.444 -6.312 -4.268 1.00 96.94 168 LEU A O 1
ATOM 1232 N N . ALA A 1 169 ? 0.804 -4.834 -4.647 1.00 96.25 169 ALA A N 1
ATOM 1233 C CA . ALA A 1 169 ? -0.151 -5.449 -3.728 1.00 96.25 169 ALA A CA 1
ATOM 1234 C C . ALA A 1 169 ? -0.589 -6.852 -4.187 1.00 96.25 169 ALA A C 1
ATOM 1236 O O . ALA A 1 169 ? -0.725 -7.747 -3.356 1.00 96.25 169 ALA A O 1
ATOM 1237 N N . GLU A 1 170 ? -0.769 -7.056 -5.495 1.00 96.38 170 GLU A N 1
ATOM 1238 C CA . GLU A 1 170 ? -1.035 -8.378 -6.081 1.00 96.38 170 GLU A CA 1
ATOM 1239 C C . GLU A 1 170 ? 0.169 -9.322 -5.881 1.00 96.38 170 GLU A C 1
ATOM 1241 O O . GLU A 1 170 ? -0.000 -10.435 -5.395 1.00 96.38 170 GLU A O 1
ATOM 1246 N N . ALA A 1 171 ? 1.399 -8.852 -6.107 1.00 96.38 171 ALA A N 1
ATOM 1247 C CA . ALA A 1 171 ? 2.600 -9.651 -5.856 1.00 96.38 171 ALA A CA 1
ATOM 1248 C C . ALA A 1 171 ? 2.802 -10.006 -4.370 1.00 96.38 171 ALA A C 1
ATOM 1250 O O . ALA A 1 171 ? 3.304 -11.080 -4.041 1.00 96.38 171 ALA A O 1
ATOM 1251 N N . LEU A 1 172 ? 2.408 -9.121 -3.450 1.00 95.31 172 LEU A N 1
ATOM 1252 C CA . LEU A 1 172 ? 2.412 -9.416 -2.015 1.00 95.31 172 LEU A CA 1
ATOM 1253 C C . LEU A 1 172 ? 1.416 -10.526 -1.658 1.00 95.31 172 LEU A C 1
ATOM 1255 O O . LEU A 1 172 ? 1.722 -11.374 -0.817 1.00 95.31 172 LEU A O 1
ATOM 1259 N N . LEU A 1 173 ? 0.255 -10.552 -2.317 1.00 93.19 173 LEU A N 1
ATOM 1260 C CA . LEU A 1 173 ? -0.734 -11.614 -2.150 1.00 93.19 173 LEU A CA 1
ATOM 1261 C C . LEU A 1 173 ? -0.176 -12.974 -2.575 1.00 93.19 173 LEU A C 1
ATOM 1263 O O . LEU A 1 173 ? -0.312 -13.944 -1.828 1.00 93.19 173 LEU A O 1
ATOM 1267 N N . ASP A 1 174 ? 0.522 -13.028 -3.709 1.00 93.31 174 ASP A N 1
ATOM 1268 C CA . ASP A 1 174 ? 1.162 -14.253 -4.205 1.00 93.31 174 ASP A CA 1
ATOM 1269 C C . ASP A 1 174 ? 2.248 -14.784 -3.250 1.00 93.31 174 ASP A C 1
ATOM 1271 O O . ASP A 1 174 ? 2.554 -15.977 -3.241 1.00 93.31 174 ASP A O 1
ATOM 1275 N N . ARG A 1 175 ? 2.789 -13.919 -2.381 1.00 90.62 175 ARG A N 1
ATOM 1276 C CA . ARG A 1 175 ? 3.739 -14.280 -1.312 1.00 90.62 175 ARG A CA 1
ATOM 1277 C C . ARG A 1 175 ? 3.104 -14.667 0.015 1.00 90.62 175 ARG A C 1
ATOM 1279 O O . ARG A 1 175 ? 3.814 -14.864 0.999 1.00 90.62 175 ARG A O 1
ATOM 1286 N N . GLY A 1 176 ? 1.783 -14.786 0.054 1.00 88.88 176 GLY A N 1
ATOM 1287 C CA . GLY A 1 176 ? 1.049 -15.185 1.248 1.00 88.88 176 GLY A CA 1
ATOM 1288 C C . GLY A 1 176 ? 0.604 -14.023 2.132 1.00 88.88 176 GLY A C 1
ATOM 1289 O O . GLY A 1 176 ? 0.088 -14.266 3.223 1.00 88.88 176 GLY A O 1
ATOM 1290 N N . VAL A 1 177 ? 0.734 -12.765 1.689 1.00 90.94 177 VAL A N 1
ATOM 1291 C CA . VAL A 1 177 ? 0.046 -11.651 2.358 1.00 90.94 177 VAL A CA 1
ATOM 1292 C C . VAL A 1 177 ? -1.434 -11.732 2.003 1.00 90.94 177 VAL A C 1
ATOM 1294 O O . VAL A 1 177 ? -1.889 -11.183 1.005 1.00 90.94 177 VAL A O 1
ATOM 1297 N N . GLU A 1 178 ? -2.212 -12.431 2.824 1.00 90.06 178 GLU A N 1
ATOM 1298 C CA . GLU A 1 178 ? -3.647 -12.592 2.584 1.00 90.06 178 GLU A CA 1
ATOM 1299 C C . GLU A 1 178 ? -4.344 -11.233 2.447 1.00 90.06 178 GLU A C 1
ATOM 1301 O O . GLU A 1 178 ? -4.161 -10.339 3.277 1.00 90.06 178 GLU A O 1
ATOM 1306 N N . TYR A 1 179 ? -5.186 -11.072 1.423 1.00 85.50 179 TYR A N 1
ATOM 1307 C CA . TYR A 1 179 ? -5.914 -9.817 1.210 1.00 85.50 179 TYR A CA 1
ATOM 1308 C C . TYR A 1 179 ? -6.934 -9.554 2.322 1.00 85.50 179 TYR A C 1
ATOM 1310 O O . TYR A 1 179 ? -7.170 -8.403 2.687 1.00 85.50 179 TYR A O 1
ATOM 1318 N N . ARG A 1 180 ? -7.529 -10.619 2.877 1.00 88.62 180 ARG A N 1
ATOM 1319 C CA . ARG A 1 180 ? -8.515 -10.557 3.958 1.00 88.62 180 ARG A CA 1
ATOM 1320 C C . ARG A 1 180 ? -8.194 -11.568 5.042 1.00 88.62 180 ARG A C 1
ATOM 1322 O O . ARG A 1 180 ? -8.268 -12.761 4.788 1.00 88.62 180 ARG A O 1
ATOM 1329 N N . ILE A 1 181 ? -7.951 -11.070 6.246 1.00 89.19 181 ILE A N 1
ATOM 1330 C CA . ILE A 1 181 ? -7.773 -11.879 7.454 1.00 89.19 181 ILE A CA 1
ATOM 1331 C C . ILE A 1 181 ? -8.905 -11.507 8.399 1.00 89.19 181 ILE A C 1
ATOM 1333 O O . ILE A 1 181 ? -9.108 -10.322 8.656 1.00 89.19 181 ILE A O 1
ATOM 1337 N N . GLU A 1 182 ? -9.685 -12.488 8.857 1.00 89.62 182 GLU A N 1
ATOM 1338 C CA . GLU A 1 182 ? -10.823 -12.254 9.766 1.00 89.62 182 GLU A CA 1
ATOM 1339 C C . GLU A 1 182 ? -11.806 -11.175 9.255 1.00 89.62 182 GLU A C 1
ATOM 1341 O O . GLU A 1 182 ? -12.346 -10.368 10.010 1.00 89.62 182 GLU A O 1
ATOM 1346 N N . GLY A 1 183 ? -12.003 -11.102 7.934 1.00 90.00 183 GLY A N 1
ATOM 1347 C CA . GLY A 1 183 ? -12.859 -10.089 7.306 1.00 90.00 183 GLY A CA 1
ATOM 1348 C C . GLY A 1 183 ? -12.260 -8.677 7.227 1.00 90.00 183 GLY A C 1
ATOM 1349 O O . GLY A 1 183 ? -12.949 -7.765 6.775 1.00 90.00 183 GLY A O 1
ATOM 1350 N N . ARG A 1 184 ? -10.993 -8.479 7.610 1.00 94.38 184 ARG A N 1
ATOM 1351 C CA . ARG A 1 184 ? -10.271 -7.201 7.506 1.00 94.38 184 ARG A CA 1
ATOM 1352 C C . ARG A 1 184 ? -9.428 -7.167 6.238 1.00 94.38 184 ARG A C 1
ATOM 1354 O O . ARG A 1 184 ? -8.536 -8.001 6.070 1.00 94.38 184 ARG A O 1
ATOM 1361 N N . ALA A 1 185 ? -9.718 -6.218 5.353 1.00 94.88 185 ALA A N 1
ATOM 1362 C CA . ALA A 1 185 ? -8.978 -6.020 4.113 1.00 94.88 185 ALA A CA 1
ATOM 1363 C C . ALA A 1 185 ? -7.700 -5.200 4.348 1.00 94.88 185 ALA A C 1
ATOM 1365 O O . ALA A 1 185 ? -7.624 -4.428 5.307 1.00 94.88 185 ALA A O 1
ATOM 1366 N N . LEU A 1 186 ? -6.702 -5.374 3.477 1.00 95.94 186 LEU A N 1
ATOM 1367 C CA . LEU A 1 186 ? -5.513 -4.523 3.439 1.00 95.94 186 LEU A CA 1
ATOM 1368 C C . LEU A 1 186 ? -5.827 -3.219 2.687 1.00 95.94 186 LEU A C 1
ATOM 1370 O O . LEU A 1 186 ? -6.013 -3.224 1.470 1.00 95.94 186 LEU A O 1
ATOM 1374 N N . GLU A 1 187 ? -5.880 -2.114 3.421 1.00 97.06 187 GLU A N 1
ATOM 1375 C CA . GLU A 1 187 ? -6.166 -0.771 2.914 1.00 97.06 187 GLU A CA 1
ATOM 1376 C C . GLU A 1 187 ? -4.869 0.047 2.821 1.00 97.06 187 GLU A C 1
ATOM 1378 O O . GLU A 1 187 ? -4.053 0.027 3.746 1.00 97.06 187 GLU A O 1
ATOM 1383 N N . TRP A 1 188 ? -4.674 0.785 1.724 1.00 97.75 188 TRP A N 1
ATOM 1384 C CA . TRP A 1 188 ? -3.441 1.542 1.483 1.00 97.75 188 TRP A CA 1
ATOM 1385 C C . TRP A 1 188 ? -3.614 3.040 1.737 1.00 97.75 188 TRP A C 1
ATOM 1387 O O . TRP A 1 188 ? -4.530 3.688 1.216 1.00 97.75 188 TRP A O 1
ATOM 1397 N N . PHE A 1 189 ? -2.676 3.608 2.491 1.00 98.19 189 PHE A N 1
ATOM 1398 C CA . PHE A 1 189 ? -2.662 5.011 2.891 1.00 98.19 189 PHE A CA 1
ATOM 1399 C C . PHE A 1 189 ? -1.337 5.673 2.532 1.00 98.19 189 PHE A C 1
ATOM 1401 O O . PHE A 1 189 ? -0.271 5.083 2.684 1.00 98.19 189 PHE A O 1
ATOM 1408 N N . LEU A 1 190 ? -1.420 6.928 2.099 1.00 97.94 190 LEU A N 1
ATOM 1409 C CA . LEU A 1 190 ? -0.288 7.841 2.030 1.00 97.94 190 LEU A CA 1
ATOM 1410 C C . LEU A 1 190 ? -0.344 8.741 3.261 1.00 97.94 190 LEU A C 1
ATOM 1412 O O . LEU A 1 190 ? -1.316 9.479 3.451 1.00 97.94 190 LEU A O 1
ATOM 1416 N N . VAL A 1 191 ? 0.691 8.669 4.086 1.00 97.88 191 VAL A N 1
ATOM 1417 C CA . VAL A 1 191 ? 0.770 9.384 5.358 1.00 97.88 191 VAL A CA 1
ATOM 1418 C C . VAL A 1 191 ? 2.016 10.253 5.425 1.00 97.88 191 VAL A C 1
ATOM 1420 O O . VAL A 1 191 ? 3.035 9.947 4.808 1.00 97.88 191 VAL A O 1
ATOM 1423 N N . SER A 1 192 ? 1.940 11.320 6.210 1.00 96.88 192 SER A N 1
ATOM 1424 C CA . SER A 1 192 ? 3.089 12.104 6.646 1.00 96.88 192 SER A CA 1
ATOM 1425 C C . SER A 1 192 ? 3.293 11.840 8.131 1.00 96.88 192 SER A C 1
ATOM 1427 O O . SER A 1 192 ? 2.432 12.175 8.947 1.00 96.88 192 SER A O 1
ATOM 1429 N N . SER A 1 193 ? 4.419 11.219 8.474 1.00 95.19 193 SER A N 1
ATOM 1430 C CA . SER A 1 193 ? 4.774 10.894 9.855 1.00 95.19 193 SER A CA 1
ATOM 1431 C C . SER A 1 193 ? 6.218 11.286 10.139 1.00 95.19 193 SER A C 1
ATOM 1433 O O . SER A 1 193 ? 7.095 11.150 9.281 1.00 95.19 193 SER A O 1
ATOM 1435 N N . GLU A 1 194 ? 6.459 11.762 11.358 1.00 94.75 194 GLU A N 1
ATOM 1436 C CA . GLU A 1 194 ? 7.813 11.967 11.878 1.00 94.75 194 GLU A CA 1
ATOM 1437 C C . GLU A 1 194 ? 8.472 10.644 12.282 1.00 94.75 194 GLU A C 1
ATOM 1439 O O . GLU A 1 194 ? 9.694 10.569 12.319 1.00 94.75 194 GLU A O 1
ATOM 1444 N N . GLN A 1 195 ? 7.679 9.598 12.544 1.00 94.38 195 GLN A N 1
ATOM 1445 C CA . GLN A 1 195 ? 8.186 8.279 12.920 1.00 94.38 195 GLN A CA 1
ATOM 1446 C C . GLN A 1 195 ? 8.736 7.537 11.692 1.00 94.38 195 GLN A C 1
ATOM 1448 O O . GLN A 1 195 ? 8.091 7.565 10.637 1.00 94.38 195 GLN A O 1
ATOM 1453 N N . PRO A 1 196 ? 9.870 6.825 11.801 1.00 93.50 196 PRO A N 1
ATOM 1454 C CA . PRO A 1 196 ? 10.404 6.009 10.716 1.00 93.50 196 PRO A CA 1
ATOM 1455 C C . PRO A 1 196 ? 9.489 4.816 10.399 1.00 93.50 196 PRO A C 1
ATOM 1457 O O . PRO A 1 196 ? 8.758 4.315 11.256 1.00 93.50 196 PRO A O 1
ATOM 1460 N N . SER A 1 197 ? 9.568 4.292 9.170 1.00 92.81 197 SER A N 1
ATOM 1461 C CA . SER A 1 197 ? 8.697 3.184 8.732 1.00 92.81 197 SER A CA 1
ATOM 1462 C C . SER A 1 197 ? 8.859 1.912 9.576 1.00 92.81 197 SER A C 1
ATOM 1464 O O . SER A 1 197 ? 7.920 1.131 9.696 1.00 92.81 197 SER A O 1
ATOM 1466 N N . SER A 1 198 ? 10.026 1.718 10.198 1.00 92.44 198 SER A N 1
ATOM 1467 C CA . SER A 1 198 ? 10.306 0.603 11.107 1.00 92.44 198 SER A CA 1
ATOM 1468 C C . SER A 1 198 ? 9.476 0.674 12.387 1.00 92.44 198 SER A C 1
ATOM 1470 O O . SER A 1 198 ? 9.007 -0.359 12.853 1.00 92.44 198 SER A O 1
ATOM 1472 N N . GLU A 1 199 ? 9.255 1.871 12.934 1.00 93.56 199 GLU A N 1
ATOM 1473 C CA . GLU A 1 199 ? 8.406 2.075 14.113 1.00 93.56 199 GLU A CA 1
ATOM 1474 C C . GLU A 1 199 ? 6.927 1.904 13.762 1.00 93.56 199 GLU A C 1
ATOM 1476 O O . GLU A 1 199 ? 6.185 1.261 14.503 1.00 93.56 199 GLU A O 1
ATOM 1481 N N . LEU A 1 200 ? 6.505 2.382 12.587 1.00 94.88 200 LEU A N 1
ATOM 1482 C CA . LEU A 1 200 ? 5.125 2.219 12.120 1.00 94.88 200 LEU A CA 1
ATOM 1483 C C . LEU A 1 200 ? 4.743 0.746 11.912 1.00 94.88 200 LEU A C 1
ATOM 1485 O O . LEU A 1 200 ? 3.604 0.372 12.182 1.00 94.88 200 LEU A O 1
ATOM 1489 N N . LEU A 1 201 ? 5.688 -0.106 11.496 1.00 94.44 201 LEU A N 1
ATOM 1490 C CA . LEU A 1 201 ? 5.480 -1.558 11.387 1.00 94.44 201 LEU A CA 1
ATOM 1491 C C . LEU A 1 201 ? 5.213 -2.244 12.735 1.00 94.44 201 LEU A C 1
ATOM 1493 O O . LEU A 1 201 ? 4.633 -3.332 12.762 1.00 94.44 201 LEU A O 1
ATOM 1497 N N . LEU A 1 202 ? 5.615 -1.632 13.855 1.00 94.44 202 LEU A N 1
ATOM 1498 C CA . LEU A 1 202 ? 5.344 -2.167 15.192 1.00 94.44 202 LEU A CA 1
ATOM 1499 C C . LEU A 1 202 ? 3.885 -1.944 15.613 1.00 94.44 202 LEU A C 1
ATOM 1501 O O . LEU A 1 202 ? 3.380 -2.663 16.482 1.00 94.44 202 LEU A O 1
ATOM 1505 N N . LEU A 1 203 ? 3.181 -0.991 14.993 1.00 94.94 203 LEU A N 1
ATOM 1506 C CA . LEU A 1 203 ? 1.794 -0.684 15.329 1.00 94.94 203 LEU A CA 1
ATOM 1507 C C . LEU A 1 203 ? 0.865 -1.856 14.972 1.00 94.94 203 LEU A C 1
ATOM 1509 O O . LEU A 1 203 ? 1.018 -2.479 13.918 1.00 94.94 203 LEU A O 1
ATOM 1513 N N . PRO A 1 204 ? -0.122 -2.200 15.820 1.00 93.50 204 PRO A N 1
ATOM 1514 C CA . PRO A 1 204 ? -1.040 -3.301 15.542 1.00 93.50 204 PRO A CA 1
ATOM 1515 C C . PRO A 1 204 ? -1.875 -3.015 14.288 1.00 93.50 204 PRO A C 1
ATOM 1517 O O . PRO A 1 204 ? -2.449 -1.943 14.149 1.00 93.50 204 PRO A O 1
ATOM 1520 N N . GLY A 1 205 ? -1.955 -3.985 13.377 1.00 92.94 205 GLY A N 1
ATOM 1521 C CA . GLY A 1 205 ? -2.729 -3.865 12.137 1.00 92.94 205 GLY A CA 1
ATOM 1522 C C . GLY A 1 205 ? -1.982 -3.226 10.964 1.00 92.94 205 GLY A C 1
ATOM 1523 O O . GLY A 1 205 ? -2.462 -3.337 9.839 1.00 92.94 205 GLY A O 1
ATOM 1524 N N . VAL A 1 206 ? -0.809 -2.620 11.171 1.00 95.88 206 VAL A N 1
ATOM 1525 C CA . VAL A 1 206 ? 0.088 -2.264 10.060 1.00 95.88 206 VAL A CA 1
ATOM 1526 C C . VAL A 1 206 ? 0.831 -3.525 9.626 1.00 95.88 206 VAL A C 1
ATOM 1528 O O . VAL A 1 206 ? 1.466 -4.191 10.445 1.00 95.88 206 VAL A O 1
ATOM 1531 N N . GLU A 1 207 ? 0.717 -3.864 8.345 1.00 95.31 207 GLU A N 1
ATOM 1532 C CA . GLU A 1 207 ? 1.367 -5.037 7.740 1.00 95.31 207 GLU A CA 1
ATOM 1533 C C . GLU A 1 207 ? 2.614 -4.656 6.954 1.00 95.31 207 GLU A C 1
ATOM 1535 O O . GLU A 1 207 ? 3.607 -5.384 6.949 1.00 95.31 207 GLU A O 1
ATOM 1540 N N . VAL A 1 208 ? 2.544 -3.508 6.276 1.00 95.69 208 VAL A N 1
ATOM 1541 C CA . VAL A 1 208 ? 3.578 -3.022 5.366 1.00 95.69 208 VAL A CA 1
ATOM 1542 C C . VAL A 1 208 ? 3.746 -1.522 5.572 1.00 95.69 208 VAL A C 1
ATOM 1544 O O . VAL A 1 208 ? 2.757 -0.790 5.618 1.00 95.69 208 VAL A O 1
ATOM 1547 N N . ALA A 1 209 ? 4.991 -1.060 5.663 1.00 95.88 209 ALA A N 1
ATOM 1548 C CA . ALA A 1 209 ? 5.327 0.357 5.688 1.00 95.88 209 ALA A CA 1
ATOM 1549 C C . ALA A 1 209 ? 6.639 0.601 4.944 1.00 95.88 209 ALA A C 1
ATOM 1551 O O . ALA A 1 209 ? 7.623 -0.108 5.159 1.00 95.88 209 ALA A O 1
ATOM 1552 N N . PHE A 1 210 ? 6.664 1.615 4.084 1.00 95.94 210 PHE A N 1
ATOM 1553 C CA . PHE A 1 210 ? 7.875 2.043 3.386 1.00 95.94 210 PHE A CA 1
ATOM 1554 C C . PHE A 1 210 ? 7.800 3.520 2.997 1.00 95.94 210 PHE A C 1
ATOM 1556 O O . PHE A 1 210 ? 6.722 4.112 2.911 1.00 95.94 210 PHE A O 1
ATOM 1563 N N . SER A 1 211 ? 8.959 4.127 2.747 1.00 95.50 211 SER A N 1
ATOM 1564 C CA . SER A 1 211 ? 9.041 5.520 2.306 1.00 95.50 211 SER A CA 1
ATOM 1565 C C . SER A 1 211 ? 8.566 5.706 0.860 1.00 95.50 211 SER A C 1
ATOM 1567 O O . SER A 1 211 ? 8.767 4.850 -0.007 1.00 95.50 211 SER A O 1
ATOM 1569 N N . VAL A 1 212 ? 7.950 6.859 0.584 1.00 95.88 212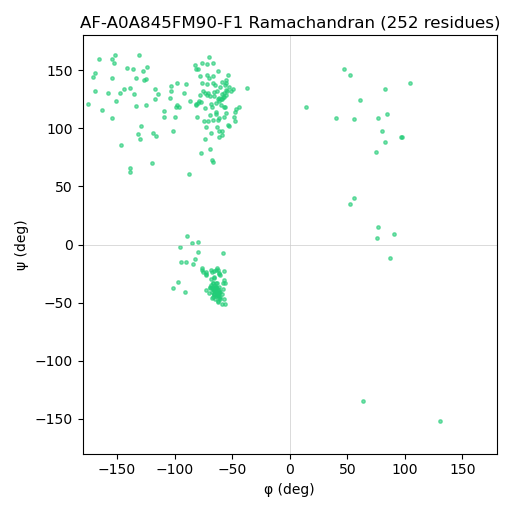 VAL A N 1
ATOM 1570 C CA . VAL A 1 212 ? 7.510 7.222 -0.775 1.00 95.88 212 VAL A CA 1
ATOM 1571 C C . VAL A 1 212 ? 8.698 7.385 -1.715 1.00 95.88 212 VAL A C 1
ATOM 1573 O O . VAL A 1 212 ? 8.637 6.918 -2.849 1.00 95.88 212 VAL A O 1
ATOM 1576 N N . ASP A 1 213 ? 9.790 7.989 -1.248 1.00 94.81 213 ASP A N 1
ATOM 1577 C CA . ASP A 1 213 ? 10.973 8.244 -2.076 1.00 94.81 213 ASP A CA 1
ATOM 1578 C C . ASP A 1 213 ? 11.628 6.944 -2.553 1.00 94.81 213 ASP A C 1
ATOM 1580 O O . ASP A 1 213 ? 12.003 6.813 -3.723 1.00 94.81 213 ASP A O 1
ATOM 1584 N N . TRP A 1 214 ? 11.702 5.941 -1.672 1.00 93.56 214 TRP A N 1
ATOM 1585 C CA . TRP A 1 214 ? 12.154 4.606 -2.048 1.00 93.56 214 TRP A CA 1
ATOM 1586 C C . TRP A 1 214 ? 11.244 3.993 -3.115 1.00 93.56 214 TRP A C 1
ATOM 1588 O O . TRP A 1 214 ? 11.733 3.492 -4.131 1.00 93.56 214 TRP A O 1
ATOM 1598 N N . PHE A 1 215 ? 9.926 4.070 -2.922 1.00 95.75 215 PHE A N 1
ATOM 1599 C CA . PHE A 1 215 ? 8.968 3.510 -3.871 1.00 95.75 215 PHE A CA 1
ATOM 1600 C C . PHE A 1 215 ? 9.043 4.199 -5.237 1.00 95.75 215 PHE A C 1
ATOM 1602 O O . PHE A 1 215 ? 9.091 3.517 -6.258 1.00 95.75 215 PHE A O 1
ATOM 1609 N N . GLU A 1 216 ? 9.137 5.529 -5.278 1.00 95.81 216 GLU A N 1
ATOM 1610 C CA . GLU A 1 216 ? 9.282 6.287 -6.525 1.00 95.81 216 GLU A CA 1
ATOM 1611 C C . GLU A 1 216 ? 10.606 5.977 -7.241 1.00 95.81 216 GLU A C 1
ATOM 1613 O O . GLU A 1 216 ? 10.626 5.851 -8.467 1.00 95.81 216 GLU A O 1
ATOM 1618 N N . SER A 1 217 ? 11.696 5.750 -6.500 1.00 95.00 217 SER A N 1
ATOM 1619 C CA . SER A 1 217 ? 12.970 5.289 -7.069 1.00 95.00 217 SER A CA 1
ATOM 1620 C C . SER A 1 217 ? 12.831 3.916 -7.745 1.00 95.00 217 SER A C 1
ATOM 1622 O O . SER A 1 217 ? 13.241 3.729 -8.897 1.00 95.00 217 SER A O 1
ATOM 1624 N N . ARG A 1 218 ? 12.162 2.958 -7.085 1.00 95.38 218 ARG A N 1
ATOM 1625 C CA . ARG A 1 218 ? 11.880 1.629 -7.661 1.00 95.38 218 ARG A CA 1
ATOM 1626 C C . ARG A 1 218 ? 10.935 1.710 -8.856 1.00 95.38 218 ARG A C 1
ATOM 1628 O O . ARG A 1 218 ? 11.186 1.096 -9.893 1.00 95.38 218 ARG A O 1
ATOM 1635 N N . LYS A 1 219 ? 9.891 2.527 -8.751 1.00 95.62 219 LYS A N 1
ATOM 1636 C CA . LYS A 1 219 ? 8.915 2.784 -9.811 1.00 95.62 219 LYS A CA 1
ATOM 1637 C C . LYS A 1 219 ? 9.563 3.400 -11.053 1.00 95.62 219 LYS A C 1
ATOM 1639 O O . LYS A 1 219 ? 9.250 2.995 -12.173 1.00 95.62 219 LYS A O 1
ATOM 1644 N N . ALA A 1 220 ? 10.501 4.331 -10.881 1.00 95.94 220 ALA A N 1
ATOM 1645 C CA . ALA A 1 220 ? 11.262 4.914 -11.984 1.00 95.94 220 ALA A CA 1
ATOM 1646 C C . ALA A 1 220 ? 12.081 3.857 -12.742 1.00 95.94 220 ALA A C 1
ATOM 1648 O O . ALA A 1 220 ? 12.156 3.915 -13.973 1.00 95.94 220 ALA A O 1
ATOM 1649 N N . HIS A 1 221 ? 12.633 2.869 -12.029 1.00 95.12 221 HIS A N 1
ATOM 1650 C CA . HIS A 1 221 ? 13.393 1.770 -12.623 1.00 95.12 221 HIS A CA 1
ATOM 1651 C C . HIS A 1 221 ? 12.517 0.860 -13.500 1.00 95.12 221 HIS A C 1
ATOM 1653 O O . HIS A 1 221 ? 12.889 0.538 -14.628 1.00 95.12 221 HIS A O 1
ATOM 1659 N N . ILE A 1 222 ? 11.313 0.514 -13.035 1.00 96.69 222 ILE A N 1
ATOM 1660 C CA . ILE A 1 222 ? 10.411 -0.403 -13.755 1.00 96.69 222 ILE A CA 1
ATOM 1661 C C . ILE A 1 222 ? 9.582 0.272 -14.855 1.00 96.69 222 ILE A C 1
ATOM 1663 O O . ILE A 1 222 ? 9.003 -0.411 -15.694 1.00 96.69 222 ILE A O 1
ATOM 1667 N N . ARG A 1 223 ? 9.533 1.612 -14.912 1.00 95.44 223 ARG A N 1
ATOM 1668 C CA . ARG A 1 223 ? 8.674 2.378 -15.841 1.00 95.44 223 ARG A CA 1
ATOM 1669 C C . ARG A 1 223 ? 8.886 2.054 -17.328 1.00 95.44 223 ARG A C 1
ATOM 1671 O O . ARG A 1 223 ? 8.011 2.333 -18.144 1.00 95.44 223 ARG A O 1
ATOM 1678 N N . ARG A 1 224 ? 10.056 1.527 -17.701 1.00 95.56 224 ARG A N 1
ATOM 1679 C CA . ARG A 1 224 ? 10.393 1.172 -19.092 1.00 95.56 224 ARG A CA 1
ATOM 1680 C C . ARG A 1 224 ? 10.010 -0.262 -19.465 1.00 95.56 224 ARG A C 1
ATOM 1682 O O . ARG A 1 224 ? 9.984 -0.573 -20.655 1.00 95.56 224 ARG A O 1
ATOM 1689 N N . LEU A 1 225 ? 9.723 -1.104 -18.476 1.00 96.88 225 LEU A N 1
ATOM 1690 C CA . LEU A 1 225 ? 9.313 -2.490 -18.673 1.00 96.88 225 LEU A CA 1
ATOM 1691 C C . LEU A 1 225 ? 7.851 -2.547 -19.131 1.00 96.88 225 LEU A C 1
ATOM 1693 O O . LEU A 1 225 ? 7.077 -1.611 -18.916 1.00 96.88 225 LEU A O 1
ATOM 1697 N N . LYS A 1 226 ? 7.471 -3.631 -19.811 1.00 96.81 226 LYS A N 1
ATOM 1698 C CA . LYS A 1 226 ? 6.118 -3.826 -20.352 1.00 96.81 226 LYS A CA 1
ATOM 1699 C C . LYS A 1 226 ? 5.693 -5.280 -20.190 1.00 96.81 226 LYS A C 1
ATOM 1701 O O . LYS A 1 226 ? 6.526 -6.172 -20.250 1.00 96.81 226 LYS A O 1
ATOM 1706 N N . GLY A 1 227 ? 4.386 -5.513 -20.073 1.00 96.25 227 GLY A N 1
ATOM 1707 C CA . GLY A 1 227 ? 3.831 -6.868 -20.032 1.00 96.25 227 GLY A CA 1
ATOM 1708 C C . GLY A 1 227 ? 4.308 -7.658 -18.811 1.00 96.25 227 GLY A C 1
ATOM 1709 O O . GLY A 1 227 ? 4.301 -7.118 -17.707 1.00 96.25 227 GLY A O 1
ATOM 1710 N N . GLY A 1 228 ? 4.707 -8.916 -19.026 1.00 96.81 228 GLY A N 1
ATOM 1711 C CA . GLY A 1 228 ? 5.181 -9.824 -17.972 1.00 96.81 228 GLY A CA 1
ATOM 1712 C C . GLY A 1 228 ? 6.364 -9.258 -17.190 1.00 96.81 228 GLY A C 1
ATOM 1713 O O . GLY A 1 228 ? 6.274 -9.162 -15.974 1.00 96.81 228 GLY A O 1
ATOM 1714 N N . ASP A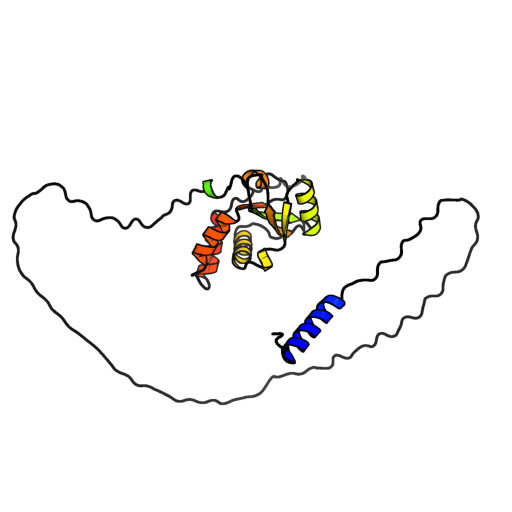 1 229 ? 7.379 -8.725 -17.878 1.00 97.50 229 ASP A N 1
ATOM 1715 C CA . ASP A 1 229 ? 8.574 -8.153 -17.239 1.00 97.50 229 ASP A CA 1
ATOM 1716 C C . ASP A 1 229 ? 8.242 -7.048 -16.223 1.00 97.50 229 ASP A C 1
ATOM 1718 O O . ASP A 1 229 ? 8.935 -6.875 -15.223 1.00 97.50 229 ASP A O 1
ATOM 1722 N N . TYR A 1 230 ? 7.179 -6.273 -16.474 1.00 97.38 230 TYR A N 1
ATOM 1723 C CA . TYR A 1 230 ? 6.722 -5.241 -15.541 1.00 97.38 230 TYR A CA 1
ATOM 1724 C C . TYR A 1 230 ? 6.107 -5.848 -14.275 1.00 97.38 230 TYR A C 1
ATOM 1726 O O . TYR A 1 230 ? 6.367 -5.365 -13.175 1.00 97.38 230 TYR A O 1
ATOM 1734 N N . ILE A 1 231 ? 5.309 -6.907 -14.429 1.00 97.06 231 ILE A N 1
ATOM 1735 C CA . ILE A 1 231 ? 4.682 -7.630 -13.315 1.00 97.06 231 ILE A CA 1
ATOM 1736 C C . ILE A 1 231 ? 5.760 -8.343 -12.490 1.00 97.06 231 ILE A C 1
ATOM 1738 O O . ILE A 1 231 ? 5.795 -8.185 -11.271 1.00 97.06 231 ILE A O 1
ATOM 1742 N N . ASP A 1 232 ? 6.697 -9.023 -13.150 1.00 97.38 232 ASP A N 1
ATOM 1743 C CA . ASP A 1 232 ? 7.806 -9.727 -12.502 1.00 97.38 232 ASP A CA 1
ATOM 1744 C C . ASP A 1 232 ? 8.707 -8.758 -11.726 1.00 97.38 232 ASP A C 1
ATOM 1746 O O . ASP A 1 232 ? 9.114 -9.040 -10.599 1.00 97.38 232 ASP A O 1
ATOM 1750 N N . ALA A 1 233 ? 8.968 -7.567 -12.278 1.00 97.44 233 ALA A N 1
ATOM 1751 C CA . ALA A 1 233 ? 9.732 -6.538 -11.583 1.00 97.44 233 ALA A CA 1
ATOM 1752 C C . ALA A 1 233 ? 8.985 -5.954 -10.369 1.00 97.44 233 ALA A C 1
ATOM 1754 O O . ALA A 1 233 ? 9.620 -5.663 -9.354 1.00 97.44 233 ALA A O 1
ATOM 1755 N N . CYS A 1 234 ? 7.654 -5.812 -10.424 1.00 97.38 234 CYS A N 1
ATOM 1756 C CA . CYS A 1 234 ? 6.851 -5.502 -9.234 1.00 97.38 234 CYS A CA 1
ATOM 1757 C C . CYS A 1 234 ? 6.973 -6.610 -8.176 1.00 97.38 234 CYS A C 1
ATOM 1759 O O . CYS A 1 234 ? 7.120 -6.304 -6.992 1.00 97.38 234 CYS A O 1
ATOM 1761 N N . GLY A 1 235 ? 6.996 -7.877 -8.601 1.00 96.81 235 GLY A N 1
ATOM 1762 C CA . GLY A 1 235 ? 7.309 -9.018 -7.742 1.00 96.81 235 GLY A CA 1
ATOM 1763 C C . GLY A 1 235 ? 8.669 -8.872 -7.065 1.00 96.81 235 GLY A C 1
ATOM 1764 O O . GLY A 1 235 ? 8.756 -8.912 -5.839 1.00 96.81 235 GLY A O 1
ATOM 1765 N N . ALA A 1 236 ? 9.718 -8.584 -7.831 1.00 96.62 236 ALA A N 1
ATOM 1766 C CA . ALA A 1 236 ? 11.054 -8.359 -7.282 1.00 96.62 236 ALA A CA 1
ATOM 1767 C C . ALA A 1 236 ? 11.088 -7.206 -6.259 1.00 96.62 236 ALA A C 1
ATOM 1769 O O . ALA A 1 236 ? 11.738 -7.310 -5.223 1.00 96.62 236 ALA A O 1
ATOM 1770 N N . ILE A 1 237 ? 10.346 -6.114 -6.486 1.00 95.88 237 ILE A N 1
ATOM 1771 C CA . ILE A 1 237 ? 10.238 -5.019 -5.502 1.00 95.88 237 ILE A CA 1
ATOM 1772 C C . ILE A 1 237 ? 9.603 -5.514 -4.201 1.00 95.88 237 ILE A C 1
ATOM 1774 O O . ILE A 1 237 ? 10.083 -5.173 -3.118 1.00 95.88 237 ILE A O 1
ATOM 1778 N N . ALA A 1 238 ? 8.560 -6.339 -4.293 1.00 95.81 238 ALA A N 1
ATOM 1779 C CA . ALA A 1 238 ? 7.913 -6.908 -3.120 1.00 95.81 238 ALA A CA 1
ATOM 1780 C C . ALA A 1 238 ? 8.843 -7.829 -2.299 1.00 95.81 238 ALA A C 1
ATOM 1782 O O . ALA A 1 238 ? 8.541 -8.067 -1.136 1.00 95.81 238 ALA A O 1
ATOM 1783 N N . ASP A 1 239 ? 9.948 -8.362 -2.853 1.00 94.50 239 ASP A N 1
ATOM 1784 C CA . ASP A 1 239 ? 10.855 -9.272 -2.112 1.00 94.50 239 ASP A CA 1
ATOM 1785 C C . ASP A 1 239 ? 11.659 -8.500 -1.075 1.00 94.50 239 ASP A C 1
ATOM 1787 O O . ASP A 1 239 ? 12.109 -9.033 -0.064 1.00 94.50 239 ASP A O 1
ATOM 1791 N N . HIS A 1 240 ? 11.849 -7.215 -1.354 1.00 92.56 240 HIS A N 1
ATOM 1792 C CA . HIS A 1 240 ? 12.625 -6.304 -0.537 1.00 92.56 240 HIS A CA 1
ATOM 1793 C C . HIS A 1 240 ? 11.758 -5.517 0.444 1.00 92.56 240 HIS A C 1
ATOM 1795 O O . HIS A 1 240 ? 12.294 -4.709 1.208 1.00 92.56 240 HIS A O 1
ATOM 1801 N N . LEU A 1 241 ? 10.435 -5.712 0.415 1.00 92.38 241 LEU A N 1
ATOM 1802 C CA . LEU A 1 241 ? 9.540 -5.026 1.328 1.00 92.38 241 LEU A CA 1
ATOM 1803 C C . LEU A 1 241 ? 9.621 -5.640 2.727 1.00 92.38 241 LEU A C 1
ATOM 1805 O O . LEU A 1 241 ? 9.523 -6.860 2.874 1.00 92.38 241 LEU A O 1
ATOM 1809 N N . PRO A 1 242 ? 9.750 -4.808 3.772 1.00 86.50 242 PRO A N 1
ATOM 1810 C CA . PRO A 1 242 ? 9.644 -5.287 5.133 1.00 86.50 242 PRO A CA 1
ATOM 1811 C C . PRO A 1 242 ? 8.187 -5.656 5.407 1.00 86.50 242 PRO A C 1
ATOM 1813 O O . PRO A 1 242 ? 7.316 -4.795 5.540 1.00 86.50 242 PRO A O 1
ATOM 1816 N N . LEU A 1 243 ? 7.930 -6.957 5.463 1.00 89.62 243 LEU A N 1
ATOM 1817 C CA . LEU A 1 243 ? 6.659 -7.492 5.921 1.00 89.62 243 LEU A CA 1
ATOM 1818 C C . LEU A 1 243 ? 6.741 -7.724 7.418 1.00 89.62 243 LEU A C 1
ATOM 1820 O O . LEU A 1 243 ? 7.739 -8.248 7.927 1.00 89.62 243 LEU A O 1
ATOM 1824 N N . ARG A 1 244 ? 5.672 -7.369 8.127 1.00 86.38 244 ARG A N 1
ATOM 1825 C CA . ARG A 1 244 ? 5.508 -7.808 9.505 1.00 86.38 244 ARG A CA 1
ATOM 1826 C C . ARG A 1 244 ? 5.559 -9.335 9.521 1.00 86.38 244 ARG A C 1
ATOM 1828 O O . ARG A 1 244 ? 4.725 -9.996 8.907 1.00 86.38 244 ARG A O 1
ATOM 1835 N N . GLN A 1 245 ? 6.542 -9.904 10.220 1.00 80.19 245 GLN A N 1
ATOM 1836 C CA . GLN A 1 245 ? 6.566 -11.344 10.447 1.00 80.19 245 GLN A CA 1
ATOM 1837 C C . GLN A 1 245 ? 5.323 -11.693 11.258 1.00 80.19 245 GLN A C 1
ATOM 1839 O O . GLN A 1 245 ? 5.216 -11.347 12.438 1.00 80.19 245 GLN A O 1
ATOM 1844 N N . ARG A 1 246 ? 4.353 -12.329 10.602 1.00 69.88 246 ARG A N 1
ATOM 1845 C CA . ARG A 1 246 ? 3.160 -12.818 11.273 1.00 69.88 246 ARG A CA 1
ATOM 1846 C C . ARG A 1 246 ? 3.633 -13.876 12.258 1.00 69.88 246 ARG A C 1
ATOM 1848 O O . ARG A 1 246 ? 4.154 -14.914 11.849 1.00 69.88 246 ARG A O 1
ATOM 1855 N N . GLN A 1 247 ? 3.510 -13.597 13.554 1.00 72.12 247 GLN A N 1
ATOM 1856 C CA . GLN A 1 247 ? 3.647 -14.670 14.525 1.00 72.12 247 GLN A CA 1
ATOM 1857 C C . GLN A 1 247 ? 2.567 -15.695 14.179 1.00 72.12 247 GLN A C 1
ATOM 1859 O O . GLN A 1 247 ? 1.426 -15.280 13.955 1.00 72.12 247 GLN A O 1
ATOM 1864 N N . PRO A 1 248 ? 2.911 -16.988 14.050 1.00 72.38 248 PRO A N 1
ATOM 1865 C CA . PRO A 1 248 ? 1.907 -18.012 13.827 1.00 72.38 248 PRO A CA 1
ATOM 1866 C C . PRO A 1 248 ? 0.902 -17.877 14.965 1.00 72.38 248 PRO A C 1
ATOM 1868 O O . PRO A 1 248 ? 1.267 -18.036 16.130 1.00 72.38 248 PRO A O 1
ATOM 1871 N N . GLU A 1 249 ? -0.324 -17.474 14.634 1.00 65.50 249 GLU A N 1
ATOM 1872 C CA . GLU A 1 249 ? -1.400 -17.381 15.609 1.00 65.50 249 GLU A CA 1
ATOM 1873 C C . GLU A 1 249 ? -1.539 -18.772 16.212 1.00 65.50 249 GLU A C 1
ATOM 1875 O O . GLU A 1 249 ? -1.904 -19.729 15.526 1.00 65.50 249 GLU A O 1
ATOM 1880 N N . THR A 1 250 ? -1.139 -18.907 17.476 1.00 74.38 250 THR A N 1
ATOM 1881 C CA . THR A 1 250 ? -1.307 -20.152 18.209 1.00 74.38 250 THR A CA 1
ATOM 1882 C C . THR A 1 250 ? -2.795 -20.482 18.144 1.00 74.38 250 THR A C 1
ATOM 1884 O O . THR A 1 250 ? -3.595 -19.658 18.600 1.00 74.38 250 THR A O 1
ATOM 1887 N N . PRO A 1 251 ? -3.192 -21.622 17.550 1.00 76.00 251 PRO A N 1
ATOM 1888 C CA . PRO A 1 251 ? -4.599 -21.962 17.429 1.00 76.00 251 PRO A CA 1
ATOM 1889 C C . PRO A 1 251 ? -5.213 -21.935 18.826 1.00 76.00 251 PRO A C 1
ATOM 1891 O O . PRO A 1 251 ? -4.652 -22.513 19.762 1.00 76.00 251 PRO A O 1
ATOM 1894 N N . ALA A 1 252 ? -6.320 -21.203 18.978 1.00 70.12 252 ALA A N 1
ATOM 1895 C CA . ALA A 1 252 ? -7.017 -21.115 20.252 1.00 70.12 252 ALA A CA 1
ATOM 1896 C C . ALA A 1 252 ? -7.312 -22.540 20.762 1.00 70.12 252 ALA A C 1
ATOM 1898 O O . ALA A 1 252 ? -7.708 -23.390 19.956 1.00 70.12 252 ALA A O 1
ATOM 1899 N N . PRO A 1 253 ? -7.086 -22.832 22.057 1.00 73.94 253 PRO A N 1
ATOM 1900 C CA . PRO A 1 253 ? -7.409 -24.140 22.605 1.00 73.94 253 PRO A CA 1
ATOM 1901 C C . PRO A 1 253 ? -8.905 -24.404 22.400 1.00 73.94 253 PRO A C 1
ATOM 1903 O O . PRO A 1 253 ? -9.733 -23.565 22.758 1.00 73.94 253 PRO A O 1
ATOM 1906 N N . ALA A 1 254 ? -9.199 -25.533 21.751 1.00 74.31 254 ALA A N 1
ATOM 1907 C CA . ALA A 1 254 ? -10.548 -26.002 21.448 1.00 74.31 254 ALA A CA 1
ATOM 1908 C C . ALA A 1 254 ? -11.345 -26.349 22.712 1.00 74.31 254 ALA A C 1
ATOM 1910 O O . ALA A 1 254 ? -10.720 -26.807 23.699 1.00 74.31 254 ALA A O 1
#

Radius of gyration: 34.24 Å; Cα contacts (8 Å, |Δi|>4): 193; chains: 1; bounding box: 116×66×88 Å

Mean predicted aligned error: 18.14 Å

Sequence (254 aa):
MSKNLSQSELNVLQENLDLFSAAAPAPAAPEQKAPDTAAAAERAAAPEPKPRRPIIQRDKSRSGNPRQATAAIRSRKQAPAQKQQEATSETAPCDQQATAIGPAAPAPASTTAATAAIDGSSNYSASGRQILGVRSSSAVQAREWLSGQGISIENYAIEKRDPALRNLAEALLDRGVEYRIEGRALEWFLVSSEQPSSELLLLPGVEVAFSVDWFESRKAHIRRLKGGDYIDACGAIADHLPLRQRQPETPAPA

pLDDT: mean 75.84, std 20.82, range [39.56, 98.19]

Secondary structure (DSSP, 8-state):
-PPPPPHHHHHHHHHHHHHHHS--PPPPPP---PPP--------PPPPPPPPPP--------------------------------------------------PPPP-----------GGGG--SSEEEEEEEEES-HHHHHHHHHHTTPEEEEE-GGGT-HHHHHHHHHHHHTT--SEETTEEEEEEEEEESS-HHHHTTSTTEEEEEEHHHHHHHHHHHTT--THHHHHHHHHHHHTS-B------PPPP-

Foldseek 3Di:
DDDDDDPVVVVVVVVVVVVVVPDDDPPDDDDDDDDDDDDDDDDDDDDDDDDDDDDPPPPPPDPDDPDDDDDDDDDDDDDDDDDDDDDDDDDDDDDDDDDDDDDDDDDDPPPPPPPVVPPLVVQKDLFFKKKWWFWDLDPVVVVVVCVVVVKAFDDWPCCVVDVLVVLLVVLVVVVVPPQADPNTGTIMTIIGGSHIQVVVLVDPRTFFMTHPVVVVVLCVVLVPPDDPSSSVSSNVVNVSTDTNPPDPPPPDDD